Protein AF-A0A9Q1F4P2-F1 (afdb_monomer_lite)

Sequence (224 aa):
MPARLHHKEEHVKAQIFPPGTLLNEAKPVLAPLRDGEKQTEGTDASRKRDSRSSAGHRKNDEASDSREEEPAEDESNTLEEEGRDLADIKKFLVQKLNKLPWKPEYKGQANLHVFEDWCGSSVNQLRKNLHFPLYPHTRTTVKKLAVAPKWKNYGLRIFGFIHPYRDGDFQFAVASDDNSEFWLSPDENPLNARLLVYVGRLGSEWTAPGEFTKFRSQSSKSVQ

InterPro domains:
  IPR051227 Chondroitin sulfate glycosyltransferase [PTHR12369] (34-223)

Secondary structure (DSSP, 8-state):
----------EEEEEEEPTT--GGG------PPPP----------------------------------------SSHHHHHHHHHHHHHHHHHHHHTTS---GGGTT-EEEEEE-S---SSHHHHHTSTTTTT--SEEEEESSSEE--SSSS-EEEEE-----SSSS-BEEEEEEES-EEEEE-SSS-GGG-EEEEEE-TTS-----TT--SSSGGGBPPPB-

pLDDT: mean 70.43, std 24.01, range [20.52, 94.94]

Foldseek 3Di:
DDDDDDDDFFKKAKDKADPPDDLVPQDQPPDDDDDDDDDDDDDDDDDDDDDDDDDDDDDDDDDDDDDDDDDDDDPDPPVVVVVVVVVVVLVVLQVVLVPPDDDPVCPLKWKKFKAPPAPDLDPVVVCVDPCPPPNGPDIDMDNHRIDGDPDPHMDMDIGDDDDDPDDDWMKMFMFGVPKDWDWDAPDSRCVNTDTFAMFCRPRPGHGDRSRGPPDPRGMGDTDD

Organism: Synaphobranchus kaupii (NCBI:txid118154)

Radius of gyration: 24.65 Å; chains: 1; bounding box: 65×42×67 Å

Structure (mmCIF, N/CA/C/O backbone):
data_AF-A0A9Q1F4P2-F1
#
_entry.id   AF-A0A9Q1F4P2-F1
#
loop_
_atom_site.group_PDB
_atom_site.id
_atom_site.type_symbol
_atom_site.label_atom_id
_atom_site.label_alt_id
_atom_site.label_comp_id
_atom_site.label_asym_id
_atom_site.label_entity_id
_atom_site.label_seq_id
_atom_site.pdbx_PDB_ins_code
_atom_site.Cartn_x
_atom_site.Cartn_y
_atom_site.Cartn_z
_atom_site.occupancy
_atom_site.B_iso_or_equiv
_atom_site.auth_seq_id
_atom_site.auth_comp_id
_atom_site.auth_asym_id
_atom_site.auth_atom_id
_atom_site.pdbx_PDB_model_num
ATOM 1 N N . MET A 1 1 ? 40.977 7.813 5.145 1.00 23.61 1 MET A N 1
ATOM 2 C CA . MET A 1 1 ? 40.061 7.683 3.990 1.00 23.61 1 MET A CA 1
ATOM 3 C C . MET A 1 1 ? 38.820 6.931 4.464 1.00 23.61 1 MET A C 1
ATOM 5 O O . MET A 1 1 ? 38.963 5.743 4.725 1.00 23.61 1 MET A O 1
ATOM 9 N N . PRO A 1 2 ? 37.646 7.550 4.679 1.00 23.44 2 PRO A N 1
ATOM 10 C CA . PRO A 1 2 ? 36.453 6.768 4.978 1.00 23.44 2 PRO A CA 1
ATOM 11 C C . PRO A 1 2 ? 35.818 6.275 3.671 1.00 23.44 2 PRO A C 1
ATOM 13 O O . PRO A 1 2 ? 35.392 7.068 2.835 1.00 23.44 2 PRO A O 1
ATOM 16 N N . ALA A 1 3 ? 35.777 4.955 3.495 1.00 22.39 3 ALA A N 1
ATOM 17 C CA . ALA A 1 3 ? 34.963 4.309 2.474 1.00 22.39 3 ALA A CA 1
ATOM 18 C C . ALA A 1 3 ? 33.489 4.383 2.900 1.00 22.39 3 ALA A C 1
ATOM 20 O O . ALA A 1 3 ? 33.132 3.966 4.002 1.00 22.39 3 ALA A O 1
ATOM 21 N N . ARG A 1 4 ? 32.634 4.933 2.034 1.00 22.16 4 ARG A N 1
ATOM 22 C CA . ARG A 1 4 ? 31.183 4.986 2.237 1.00 22.16 4 ARG A CA 1
ATOM 23 C C . ARG A 1 4 ? 30.571 3.763 1.562 1.00 22.16 4 ARG A C 1
ATOM 25 O O . ARG A 1 4 ? 30.423 3.735 0.345 1.00 22.16 4 ARG A O 1
ATOM 32 N N . LEU A 1 5 ? 30.274 2.729 2.345 1.00 20.52 5 LEU A N 1
ATOM 33 C CA . LEU A 1 5 ? 29.543 1.565 1.853 1.00 20.52 5 LEU A CA 1
ATOM 34 C C . LEU A 1 5 ? 28.059 1.942 1.753 1.00 20.52 5 LEU A C 1
ATOM 36 O O . LEU A 1 5 ? 27.384 2.092 2.767 1.00 20.52 5 LEU A O 1
ATOM 40 N N . HIS A 1 6 ? 27.561 2.131 0.532 1.00 27.22 6 HIS A N 1
ATOM 41 C CA . HIS A 1 6 ? 26.129 2.241 0.270 1.00 27.22 6 HIS A CA 1
ATOM 42 C C . HIS A 1 6 ? 25.585 0.832 0.009 1.00 27.22 6 HIS A C 1
ATOM 44 O O . HIS A 1 6 ? 25.770 0.281 -1.073 1.00 27.22 6 HIS A O 1
ATOM 50 N N . HIS A 1 7 ? 24.958 0.227 1.016 1.00 29.95 7 HIS A N 1
ATOM 51 C CA . HIS A 1 7 ? 24.152 -0.979 0.837 1.00 29.95 7 HIS A CA 1
ATOM 52 C C . HIS A 1 7 ? 22.718 -0.541 0.496 1.00 29.95 7 HIS A C 1
ATOM 54 O O . HIS A 1 7 ? 22.115 0.187 1.282 1.00 29.95 7 HIS A O 1
ATOM 60 N N . LYS A 1 8 ? 22.207 -0.915 -0.688 1.00 41.16 8 LYS A N 1
ATOM 61 C CA . LYS A 1 8 ? 20.804 -0.698 -1.087 1.00 41.16 8 LYS A CA 1
ATOM 62 C C . LYS A 1 8 ? 20.014 -1.951 -0.705 1.00 41.16 8 LYS A C 1
ATOM 64 O O . LYS A 1 8 ? 20.181 -2.987 -1.347 1.00 41.16 8 LYS A O 1
ATOM 69 N N . GLU A 1 9 ? 19.222 -1.858 0.358 1.00 54.31 9 GLU A N 1
ATOM 70 C CA . GLU A 1 9 ? 18.237 -2.871 0.746 1.00 54.31 9 GLU A CA 1
ATOM 71 C C . GLU A 1 9 ? 16.860 -2.375 0.281 1.00 54.31 9 GLU A C 1
ATOM 73 O O . GLU A 1 9 ? 16.312 -1.419 0.841 1.00 54.31 9 GLU A O 1
ATOM 78 N N . GLU A 1 10 ? 16.330 -2.983 -0.783 1.00 72.81 10 GLU A N 1
ATOM 79 C CA . GLU A 1 10 ? 14.984 -2.678 -1.279 1.00 72.81 10 GLU A CA 1
ATOM 80 C C . GLU A 1 10 ? 13.960 -3.164 -0.240 1.00 72.81 10 GLU A C 1
ATOM 82 O O . GLU A 1 10 ? 14.017 -4.296 0.249 1.00 72.81 10 GLU A O 1
ATOM 87 N N . HIS A 1 11 ? 13.051 -2.280 0.171 1.00 80.06 11 HIS A N 1
ATOM 88 C CA . HIS A 1 11 ? 12.123 -2.558 1.268 1.00 80.06 11 HIS A CA 1
ATOM 89 C C . HIS A 1 11 ? 10.826 -1.765 1.130 1.00 80.06 11 HIS A C 1
ATOM 91 O O . HIS A 1 11 ? 10.772 -0.712 0.496 1.00 80.06 11 HIS A O 1
ATOM 97 N N . VAL A 1 12 ? 9.777 -2.246 1.798 1.00 81.00 12 VAL A N 1
ATOM 98 C CA . VAL A 1 12 ? 8.537 -1.496 2.019 1.00 81.00 12 VAL A CA 1
ATOM 99 C C . VAL A 1 12 ? 8.094 -1.695 3.462 1.00 81.00 12 VAL A C 1
ATOM 101 O O . VAL A 1 12 ? 7.972 -2.824 3.944 1.00 81.00 12 VAL A O 1
ATOM 104 N N . LYS A 1 13 ? 7.834 -0.593 4.163 1.00 85.50 13 LYS A N 1
ATOM 105 C CA . LYS A 1 13 ? 7.365 -0.582 5.545 1.00 85.50 13 LYS A CA 1
ATOM 106 C C . LYS A 1 13 ? 6.214 0.397 5.702 1.00 85.50 13 LYS A C 1
ATOM 108 O O . LYS A 1 13 ? 6.390 1.592 5.501 1.00 85.50 13 LYS A O 1
ATOM 113 N N . ALA A 1 14 ? 5.067 -0.106 6.134 1.00 81.25 14 ALA A N 1
ATOM 114 C CA . ALA A 1 14 ? 3.971 0.694 6.648 1.00 81.25 14 ALA A CA 1
ATOM 115 C C . ALA A 1 14 ? 3.928 0.588 8.178 1.00 81.25 14 ALA A C 1
ATOM 117 O O . ALA A 1 14 ? 4.098 -0.491 8.752 1.00 81.25 14 ALA A O 1
ATOM 118 N N . GLN A 1 15 ? 3.693 1.714 8.840 1.00 84.62 15 GLN A N 1
ATOM 119 C CA . GLN A 1 15 ? 3.544 1.807 10.283 1.00 84.62 15 GLN A CA 1
ATOM 120 C C . GLN A 1 15 ? 2.198 2.442 10.617 1.00 84.62 15 GLN A C 1
ATOM 122 O O . GLN A 1 15 ? 1.814 3.456 10.037 1.00 84.62 15 GLN A O 1
ATOM 127 N N . ILE A 1 16 ? 1.502 1.833 11.574 1.00 84.19 16 ILE A N 1
ATOM 128 C CA . ILE A 1 16 ? 0.275 2.369 12.158 1.00 84.19 16 ILE A CA 1
ATOM 129 C C . ILE A 1 16 ? 0.655 2.951 13.518 1.00 84.19 16 ILE A C 1
ATOM 131 O O . ILE A 1 16 ? 1.246 2.254 14.350 1.00 84.19 16 ILE A O 1
ATOM 135 N N . PHE A 1 17 ? 0.358 4.227 13.717 1.00 83.75 17 PHE A N 1
ATOM 136 C CA . PHE A 1 17 ? 0.589 4.957 14.953 1.00 83.75 17 PHE A CA 1
ATOM 137 C C . PHE A 1 17 ? -0.720 5.072 15.721 1.00 83.75 17 PHE A C 1
ATOM 139 O O . PHE A 1 17 ? -1.727 5.494 15.145 1.00 83.75 17 PHE A O 1
ATOM 146 N N . PRO A 1 18 ? -0.730 4.686 17.002 1.00 81.31 18 PRO A N 1
ATOM 147 C CA . PRO A 1 18 ? -1.935 4.747 17.797 1.00 81.31 18 PRO A CA 1
ATOM 148 C C . PRO A 1 18 ? -2.267 6.197 18.197 1.00 81.31 18 PRO A C 1
ATOM 150 O O . PRO A 1 18 ? -1.402 7.076 18.130 1.00 81.31 18 PRO A O 1
ATOM 153 N N . PRO A 1 19 ? -3.505 6.446 18.662 1.00 81.00 19 PRO A N 1
ATOM 154 C CA . PRO A 1 19 ? -3.933 7.773 19.093 1.00 81.00 19 PRO A CA 1
ATOM 155 C C . PRO A 1 19 ? -2.953 8.441 20.070 1.00 81.00 19 PRO A C 1
ATOM 157 O O . PRO A 1 19 ? -2.562 7.837 21.074 1.00 81.00 19 PRO A O 1
ATOM 160 N N . GLY A 1 20 ? -2.568 9.685 19.779 1.00 73.06 20 GLY A N 1
ATOM 161 C CA . GLY A 1 20 ? -1.679 10.493 20.622 1.00 73.06 20 GLY A CA 1
ATOM 162 C C . GLY A 1 20 ? -0.174 10.241 20.455 1.00 73.06 20 GLY A C 1
ATOM 163 O O . GLY A 1 20 ? 0.605 10.869 21.163 1.00 73.06 20 GLY A O 1
ATOM 164 N N . THR A 1 21 ? 0.263 9.362 19.545 1.00 75.75 21 THR A N 1
ATOM 165 C CA . THR A 1 21 ? 1.696 9.170 19.251 1.00 75.75 21 THR A CA 1
ATOM 166 C C . THR A 1 21 ? 2.206 10.199 18.244 1.00 75.75 21 THR A C 1
ATOM 168 O O . THR A 1 21 ? 1.618 10.374 17.178 1.00 75.75 21 THR A O 1
ATOM 171 N N . LEU A 1 22 ? 3.333 10.848 18.551 1.00 67.31 22 LEU A N 1
ATOM 172 C CA . LEU A 1 22 ? 4.019 11.724 17.603 1.00 67.31 22 LEU A CA 1
ATOM 173 C C . LEU A 1 22 ? 4.888 10.892 16.648 1.00 67.31 22 LEU A C 1
ATOM 175 O O . LEU A 1 22 ? 5.685 10.064 17.085 1.00 67.31 22 LEU A O 1
ATOM 179 N N . LEU A 1 23 ? 4.797 11.159 15.341 1.00 64.50 23 LEU A N 1
ATOM 180 C CA . LEU A 1 23 ? 5.608 10.502 14.297 1.00 64.50 23 LEU A CA 1
ATOM 181 C C . LEU A 1 23 ? 7.123 10.540 14.584 1.00 64.50 23 LEU A C 1
ATOM 183 O O . LEU A 1 23 ? 7.844 9.611 14.228 1.00 64.50 23 LEU A O 1
ATOM 187 N N . ASN A 1 24 ? 7.595 11.581 15.276 1.00 57.81 24 ASN A N 1
ATOM 188 C CA . ASN A 1 24 ? 9.007 11.780 15.618 1.00 57.81 24 ASN A CA 1
ATOM 189 C C . ASN A 1 24 ? 9.506 10.852 16.746 1.00 57.81 24 ASN A C 1
ATOM 191 O O . ASN A 1 24 ? 10.709 10.767 16.977 1.00 57.81 24 ASN A O 1
ATOM 195 N N . GLU A 1 25 ? 8.609 10.148 17.443 1.00 51.59 25 GLU A N 1
ATOM 196 C CA . GLU A 1 25 ? 8.945 9.209 18.525 1.00 51.59 25 GLU A CA 1
ATOM 197 C C . GLU A 1 25 ? 9.097 7.759 18.032 1.00 51.59 25 GLU A C 1
ATOM 199 O O . GLU A 1 25 ? 9.424 6.854 18.806 1.00 51.59 25 GLU A O 1
ATOM 204 N N . ALA A 1 26 ? 8.894 7.525 16.732 1.00 49.31 26 ALA A N 1
ATOM 205 C CA . ALA A 1 26 ? 9.018 6.222 16.095 1.00 49.31 26 ALA A CA 1
ATOM 206 C C . ALA A 1 26 ? 10.483 5.748 16.080 1.00 49.31 26 ALA A C 1
ATOM 208 O O . ALA A 1 26 ? 11.205 5.925 15.100 1.00 49.31 26 ALA A O 1
ATOM 209 N N . LYS A 1 27 ? 10.953 5.117 17.164 1.00 38.12 27 LYS A N 1
ATOM 210 C CA . LYS A 1 27 ? 12.257 4.442 17.148 1.00 38.12 27 LYS A CA 1
ATOM 211 C C . LYS A 1 27 ? 12.246 3.348 16.068 1.00 38.12 27 LYS A C 1
ATOM 213 O O . LYS A 1 27 ? 11.319 2.530 16.048 1.00 38.12 27 LYS A O 1
ATOM 218 N N . PRO A 1 28 ? 13.263 3.277 15.191 1.00 38.56 28 PRO A N 1
ATOM 219 C CA . PRO A 1 28 ? 13.366 2.205 14.216 1.00 38.56 28 PRO A CA 1
ATOM 220 C C . PRO A 1 28 ? 13.573 0.887 14.963 1.00 38.56 28 PRO A C 1
ATOM 222 O O . PRO A 1 28 ? 14.656 0.592 15.458 1.00 38.56 28 PRO A O 1
ATOM 225 N N . VAL A 1 29 ? 12.524 0.070 15.060 1.00 35.72 29 VAL A N 1
ATOM 226 C CA . VAL A 1 29 ? 12.674 -1.329 15.471 1.00 35.72 29 VAL A CA 1
ATOM 227 C C . VAL A 1 29 ? 13.258 -2.083 14.275 1.00 35.72 29 VAL A C 1
ATOM 229 O O . VAL A 1 29 ? 12.521 -2.676 13.485 1.00 35.72 29 VAL A O 1
ATOM 232 N N . LEU A 1 30 ? 14.580 -2.005 14.100 1.00 35.25 30 LEU A N 1
ATOM 233 C CA . LEU A 1 30 ? 15.330 -3.040 13.393 1.00 35.25 30 LEU A CA 1
ATOM 234 C C . LEU A 1 30 ? 15.419 -4.232 14.349 1.00 35.25 30 LEU A C 1
ATOM 236 O O . LEU A 1 30 ? 16.170 -4.208 15.319 1.00 35.25 30 LEU A O 1
ATOM 240 N N . ALA A 1 31 ? 14.628 -5.270 14.098 1.00 28.27 31 ALA A N 1
ATOM 241 C CA . ALA A 1 31 ? 14.977 -6.591 14.592 1.00 28.27 31 ALA A CA 1
ATOM 242 C C . ALA A 1 31 ? 15.830 -7.245 13.495 1.00 28.27 31 ALA A C 1
ATOM 244 O O . ALA A 1 31 ? 15.291 -7.475 12.411 1.00 28.27 31 ALA A O 1
ATOM 245 N N . PRO A 1 32 ? 17.127 -7.520 13.718 1.00 29.84 32 PRO A N 1
ATOM 246 C CA . PRO A 1 32 ? 17.893 -8.328 12.780 1.00 29.84 32 PRO A CA 1
ATOM 247 C C . PRO A 1 32 ? 17.270 -9.730 12.732 1.00 29.84 32 PRO A C 1
ATOM 249 O O . PRO A 1 32 ? 17.084 -10.368 13.774 1.00 29.84 32 PRO A O 1
ATOM 252 N N . LEU A 1 33 ? 16.907 -10.204 11.536 1.00 31.64 33 LEU A N 1
ATOM 253 C CA . LEU A 1 33 ? 16.651 -11.629 11.342 1.00 31.64 33 LEU A CA 1
ATOM 254 C C . LEU A 1 33 ? 17.971 -12.367 11.598 1.00 31.64 33 LEU A C 1
ATOM 256 O O . LEU A 1 33 ? 18.997 -12.02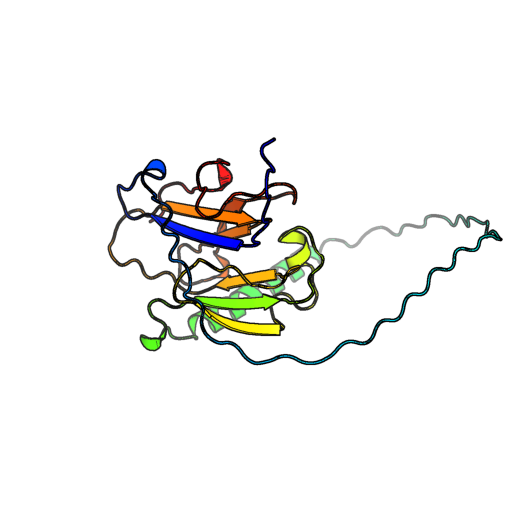3 11.022 1.00 31.64 33 LEU A O 1
ATOM 260 N N . ARG A 1 34 ? 17.941 -13.337 12.515 1.00 33.34 34 ARG A N 1
ATOM 261 C CA . ARG A 1 34 ? 19.101 -14.156 12.882 1.00 33.34 34 ARG A CA 1
ATOM 262 C C . ARG A 1 34 ? 19.507 -15.062 11.719 1.00 33.34 34 ARG A C 1
ATOM 264 O O . ARG A 1 34 ? 18.653 -15.729 11.139 1.00 33.34 34 ARG A O 1
ATOM 271 N N . ASP A 1 35 ? 20.809 -15.088 11.457 1.00 32.97 35 ASP A N 1
ATOM 272 C CA . ASP A 1 35 ? 21.496 -16.015 10.560 1.00 32.97 35 ASP A CA 1
ATOM 273 C C . ASP A 1 35 ? 21.559 -17.445 11.127 1.00 32.97 35 ASP A C 1
ATOM 275 O O . ASP A 1 35 ? 21.739 -17.653 12.328 1.00 32.97 35 ASP A O 1
ATOM 279 N N . GLY A 1 36 ? 21.467 -18.416 10.218 1.00 30.67 36 GLY A N 1
ATOM 280 C CA . GLY A 1 36 ? 21.638 -19.863 10.403 1.00 30.67 36 GLY A CA 1
ATOM 281 C C . GLY A 1 36 ? 20.837 -20.572 9.301 1.00 30.67 36 GLY A C 1
ATOM 282 O O . GLY A 1 36 ? 19.650 -20.311 9.178 1.00 30.67 36 GLY A O 1
ATOM 283 N N . GLU A 1 37 ? 21.376 -21.393 8.398 1.00 29.59 37 GLU A N 1
ATOM 284 C CA . GLU A 1 37 ? 22.548 -22.267 8.462 1.00 29.59 37 GLU A CA 1
ATOM 285 C C . GLU A 1 37 ? 23.229 -22.432 7.082 1.00 29.59 37 GLU A C 1
ATOM 287 O O . GLU A 1 37 ? 22.622 -22.260 6.026 1.00 29.59 37 GLU A O 1
ATOM 292 N N . LYS A 1 38 ? 24.523 -22.779 7.136 1.00 30.58 38 LYS A N 1
ATOM 293 C CA . LYS A 1 38 ? 25.426 -23.171 6.039 1.00 30.58 38 LYS A CA 1
ATOM 294 C C . LYS A 1 38 ? 25.003 -24.483 5.364 1.00 30.58 38 LYS A C 1
ATOM 296 O O . LYS A 1 38 ? 24.758 -25.438 6.088 1.00 30.58 38 LYS A O 1
ATOM 301 N N . GLN A 1 39 ? 25.194 -24.584 4.042 1.00 27.97 39 GLN A N 1
ATOM 302 C CA . GLN A 1 39 ? 25.724 -25.780 3.348 1.00 27.97 39 GLN A CA 1
ATOM 303 C C . GLN A 1 39 ? 26.557 -25.324 2.123 1.00 27.97 39 GLN A C 1
ATOM 305 O O . GLN A 1 39 ? 26.069 -24.553 1.306 1.00 27.97 39 GLN A O 1
ATOM 310 N N . THR A 1 40 ? 27.893 -25.406 2.210 1.00 28.81 40 THR A N 1
ATOM 311 C CA . THR A 1 40 ? 28.817 -26.361 1.533 1.00 28.81 40 THR A CA 1
ATOM 312 C C . THR A 1 40 ? 29.084 -26.098 0.043 1.00 28.81 40 THR A C 1
ATOM 314 O O . THR A 1 40 ? 28.331 -26.514 -0.825 1.00 28.81 40 THR A O 1
ATOM 317 N N . GLU A 1 41 ? 30.182 -25.373 -0.190 1.00 26.69 41 GLU A N 1
ATOM 318 C CA . GLU A 1 41 ? 31.356 -25.706 -1.024 1.00 26.69 41 GLU A CA 1
ATOM 319 C C . GLU A 1 41 ? 31.227 -26.608 -2.276 1.00 26.69 41 GLU A C 1
ATOM 321 O O . GLU A 1 41 ? 30.790 -27.754 -2.204 1.00 26.69 41 GLU A O 1
ATOM 326 N N . GLY A 1 42 ? 31.786 -26.095 -3.385 1.00 27.59 42 GLY A N 1
ATOM 327 C CA . GLY A 1 42 ? 32.223 -26.820 -4.590 1.00 27.59 42 GLY A CA 1
ATOM 328 C C . GLY A 1 42 ? 31.563 -26.293 -5.877 1.00 27.59 42 GLY A C 1
ATOM 329 O O . GLY A 1 42 ? 30.350 -26.167 -5.929 1.00 27.59 42 GLY A O 1
ATOM 330 N N . THR A 1 43 ? 32.228 -25.937 -6.977 1.00 30.92 43 THR A N 1
ATOM 331 C CA . THR A 1 43 ? 33.640 -25.962 -7.369 1.00 30.92 43 THR A CA 1
ATOM 332 C C . THR A 1 43 ? 33.799 -25.013 -8.570 1.00 30.92 43 THR A C 1
ATOM 334 O O . THR A 1 43 ? 32.869 -24.805 -9.347 1.00 30.92 43 THR A O 1
ATOM 337 N N . ASP A 1 44 ? 34.994 -24.448 -8.683 1.00 29.08 44 ASP A N 1
ATOM 338 C CA . ASP A 1 44 ? 35.584 -23.662 -9.768 1.00 29.08 44 ASP A CA 1
ATOM 339 C C . ASP A 1 44 ? 35.323 -24.188 -11.200 1.00 29.08 44 ASP A C 1
ATOM 341 O O . ASP A 1 44 ? 35.476 -25.379 -11.469 1.00 29.08 44 ASP A O 1
ATOM 345 N N . ALA A 1 45 ? 35.014 -23.273 -12.129 1.00 30.97 45 ALA A N 1
ATOM 346 C CA . ALA A 1 45 ? 35.456 -23.360 -13.523 1.00 30.97 45 ALA A CA 1
ATOM 347 C C . ALA A 1 45 ? 35.364 -21.991 -14.225 1.00 30.97 45 ALA A C 1
ATOM 349 O O . ALA A 1 45 ? 34.380 -21.633 -14.872 1.00 30.97 45 ALA A O 1
ATOM 350 N N . SER A 1 46 ? 36.459 -21.244 -14.115 1.00 32.44 46 SER A N 1
ATOM 351 C CA . SER A 1 46 ? 36.975 -20.282 -15.096 1.00 32.44 46 SER A CA 1
ATOM 352 C C . SER A 1 46 ? 36.507 -20.496 -16.551 1.00 32.44 46 SER A C 1
ATOM 354 O O . SER A 1 46 ? 36.692 -21.578 -17.108 1.00 32.44 46 SER A O 1
ATOM 356 N N . ARG A 1 47 ? 36.013 -19.433 -17.214 1.00 37.09 47 ARG A N 1
ATOM 357 C CA . ARG A 1 47 ? 36.192 -19.202 -18.666 1.00 37.09 47 ARG A CA 1
ATOM 358 C C . ARG A 1 47 ? 35.970 -17.735 -19.054 1.00 37.09 47 ARG A C 1
ATOM 360 O O . ARG A 1 47 ? 34.873 -17.266 -19.327 1.00 37.09 47 ARG A O 1
ATOM 367 N N . LYS A 1 48 ? 37.105 -17.047 -19.113 1.00 35.00 48 LYS A N 1
ATOM 368 C CA . LYS A 1 48 ? 37.393 -15.789 -19.809 1.00 35.00 48 LYS A CA 1
ATOM 369 C C . LYS A 1 48 ? 37.009 -15.893 -21.296 1.00 35.00 48 LYS A C 1
ATOM 371 O O . LYS A 1 48 ? 37.422 -16.854 -21.950 1.00 35.00 48 LYS A O 1
ATOM 376 N N . ARG A 1 49 ? 36.326 -14.891 -21.862 1.00 34.22 49 ARG A N 1
ATOM 377 C CA . ARG A 1 49 ? 36.484 -14.554 -23.288 1.00 34.22 49 ARG A CA 1
ATOM 378 C C . ARG A 1 49 ? 36.091 -13.101 -23.576 1.00 34.22 49 ARG A C 1
ATOM 380 O O . ARG A 1 49 ? 34.918 -12.768 -23.675 1.00 34.22 49 ARG A O 1
ATOM 387 N N . ASP A 1 50 ? 37.113 -12.267 -23.727 1.00 31.33 50 ASP A N 1
ATOM 388 C CA . ASP A 1 50 ? 37.056 -10.992 -24.436 1.00 31.33 50 ASP A CA 1
ATOM 389 C C . ASP A 1 50 ? 36.986 -11.254 -25.947 1.00 31.33 50 ASP A C 1
ATOM 391 O O . ASP A 1 50 ? 37.751 -12.079 -26.451 1.00 31.33 50 ASP A O 1
ATOM 395 N N . SER A 1 51 ? 36.157 -10.523 -26.697 1.00 35.59 51 SER A N 1
ATOM 396 C CA . SER A 1 51 ? 36.475 -10.133 -28.085 1.00 35.59 51 SER A CA 1
ATOM 397 C C . SER A 1 51 ? 35.633 -8.932 -28.521 1.00 35.59 51 SER A C 1
ATOM 399 O O . SER A 1 51 ? 34.411 -9.002 -28.604 1.00 35.59 51 SER A O 1
ATOM 401 N N . ARG A 1 52 ? 36.315 -7.828 -28.829 1.00 34.88 52 ARG A N 1
ATOM 402 C CA . ARG A 1 52 ? 35.808 -6.687 -29.601 1.00 34.88 52 ARG A CA 1
ATOM 403 C C . ARG A 1 52 ? 35.915 -6.990 -31.099 1.00 34.88 52 ARG A C 1
ATOM 405 O O . ARG A 1 52 ? 36.941 -7.519 -31.519 1.00 34.88 52 ARG A O 1
ATOM 412 N N . SER A 1 53 ? 34.929 -6.571 -31.891 1.00 33.22 53 SER A N 1
ATOM 413 C CA . SER A 1 53 ? 35.021 -6.118 -33.305 1.00 33.22 53 SER A CA 1
ATOM 414 C C . SER A 1 53 ? 33.593 -5.745 -33.747 1.00 33.22 53 SER A C 1
ATOM 416 O O . SER A 1 53 ? 32.678 -6.533 -33.561 1.00 33.22 53 SER A O 1
ATOM 418 N N . SER A 1 54 ? 33.245 -4.480 -33.997 1.00 35.81 54 SER A N 1
ATOM 419 C CA . SER A 1 54 ? 33.538 -3.595 -35.141 1.00 35.81 54 SER A CA 1
ATOM 420 C C . SER A 1 54 ? 32.689 -3.847 -36.398 1.00 35.81 54 SER A C 1
ATOM 422 O O . SER A 1 54 ? 32.847 -4.865 -37.059 1.00 35.81 54 SER A O 1
ATOM 424 N N . ALA A 1 55 ? 31.949 -2.787 -36.750 1.00 31.25 55 ALA A N 1
ATOM 425 C CA . ALA A 1 55 ? 31.527 -2.333 -38.078 1.00 31.25 55 ALA A CA 1
ATOM 426 C C . ALA A 1 55 ? 30.359 -3.031 -38.807 1.00 31.25 55 ALA A C 1
ATOM 428 O O . ALA A 1 55 ? 30.483 -4.133 -39.320 1.00 31.25 55 ALA A O 1
ATOM 429 N N . GLY A 1 56 ? 29.313 -2.232 -39.056 1.00 29.61 56 GLY A N 1
ATOM 430 C CA . GLY A 1 56 ? 28.925 -1.939 -40.437 1.00 29.61 56 GLY A CA 1
ATOM 431 C C . GLY A 1 56 ? 27.523 -2.357 -40.886 1.00 29.61 56 GLY A C 1
ATOM 432 O O . GLY A 1 56 ? 27.273 -3.522 -41.149 1.00 29.61 56 GLY A O 1
ATOM 433 N N . HIS A 1 57 ? 26.739 -1.326 -41.227 1.00 32.69 57 HIS A N 1
ATOM 434 C CA . HIS A 1 57 ? 26.112 -1.130 -42.546 1.00 32.69 57 HIS A CA 1
ATOM 435 C C . HIS A 1 57 ? 24.569 -1.244 -42.679 1.00 32.69 57 HIS A C 1
ATOM 437 O O . HIS A 1 57 ? 23.982 -2.292 -42.448 1.00 32.69 57 HIS A O 1
ATOM 443 N N . ARG A 1 58 ? 24.017 -0.146 -43.243 1.00 37.66 58 ARG A N 1
ATOM 444 C CA . ARG A 1 58 ? 22.771 0.059 -44.033 1.00 37.66 58 ARG A CA 1
ATOM 445 C C . ARG A 1 58 ? 21.459 0.201 -43.248 1.00 37.66 58 ARG A C 1
ATOM 447 O O . ARG A 1 58 ? 21.053 -0.699 -42.534 1.00 37.66 58 ARG A O 1
ATOM 454 N N . LYS A 1 59 ? 20.906 1.423 -43.188 1.00 33.38 59 LYS A N 1
ATOM 455 C CA . LYS A 1 59 ? 20.056 2.123 -44.191 1.00 33.38 59 LYS A CA 1
ATOM 456 C C . LYS A 1 59 ? 18.717 1.417 -44.388 1.00 33.38 59 LYS A C 1
ATOM 458 O O . LYS A 1 59 ? 18.717 0.340 -44.960 1.00 33.38 59 LYS A O 1
ATOM 463 N N . ASN A 1 60 ? 17.639 2.097 -43.999 1.00 36.34 60 ASN A N 1
ATOM 464 C CA . ASN A 1 60 ? 16.353 2.101 -44.691 1.00 36.34 60 ASN A CA 1
ATOM 465 C C . ASN A 1 60 ? 15.749 3.502 -44.520 1.00 36.34 60 ASN A C 1
ATOM 467 O O . ASN A 1 60 ? 15.432 3.914 -43.405 1.00 36.34 60 ASN A O 1
ATOM 471 N N . ASP A 1 61 ? 15.683 4.224 -45.635 1.00 37.00 61 ASP A N 1
ATOM 472 C CA . ASP A 1 61 ? 14.823 5.380 -45.853 1.00 37.00 61 ASP A CA 1
ATOM 473 C C . ASP A 1 61 ? 13.443 4.842 -46.273 1.00 37.00 61 ASP A C 1
ATOM 475 O O . ASP A 1 61 ? 13.382 3.885 -47.039 1.00 37.00 61 ASP A O 1
ATOM 479 N N . GLU A 1 62 ? 12.353 5.398 -45.750 1.00 35.41 62 GLU A N 1
ATOM 480 C CA . GLU A 1 62 ? 11.365 6.166 -46.527 1.00 35.41 62 GLU A CA 1
ATOM 481 C C . GLU A 1 62 ? 10.056 6.327 -45.751 1.00 35.41 62 GLU A C 1
ATOM 483 O O . GLU A 1 62 ? 9.457 5.387 -45.227 1.00 35.41 62 GLU A O 1
ATOM 488 N N . ALA A 1 63 ? 9.647 7.589 -45.688 1.00 40.06 63 ALA A N 1
ATOM 489 C CA . ALA A 1 63 ? 8.352 8.038 -45.239 1.00 40.06 63 ALA A CA 1
ATOM 490 C C . ALA A 1 63 ? 7.289 7.674 -46.283 1.00 40.06 63 ALA A C 1
ATOM 492 O O . ALA A 1 63 ? 7.520 7.775 -47.486 1.00 40.06 63 ALA A O 1
ATOM 493 N N . SER A 1 64 ? 6.101 7.307 -45.821 1.00 39.88 64 SER A N 1
ATOM 494 C CA . SER A 1 64 ? 4.896 7.348 -46.643 1.00 39.88 64 SER A CA 1
ATOM 495 C C . SER A 1 64 ? 3.814 8.078 -45.868 1.00 39.88 64 SER A C 1
ATOM 497 O O . SER A 1 64 ? 3.358 7.643 -44.814 1.00 39.88 64 SER A O 1
ATOM 499 N N . ASP A 1 65 ? 3.523 9.251 -46.411 1.00 39.53 65 ASP A N 1
ATOM 500 C CA . ASP A 1 65 ? 2.406 10.137 -46.153 1.00 39.53 65 ASP A CA 1
ATOM 501 C C . ASP A 1 65 ? 1.144 9.536 -46.788 1.00 39.53 65 ASP A C 1
ATOM 503 O O . ASP A 1 65 ? 1.136 9.200 -47.975 1.00 39.53 65 ASP A O 1
ATOM 507 N N . SER A 1 66 ? 0.085 9.386 -45.998 1.00 39.41 66 SER A N 1
ATOM 508 C CA . SER A 1 66 ? -1.258 9.166 -46.524 1.00 39.41 66 SER A CA 1
ATOM 509 C C . SER A 1 66 ? -2.303 9.661 -45.526 1.00 39.41 66 SER A C 1
ATOM 511 O O . SER A 1 66 ? -2.747 8.921 -44.654 1.00 39.41 66 SER A O 1
ATOM 513 N N . ARG A 1 67 ? -2.644 10.942 -45.699 1.00 37.16 67 ARG A N 1
ATOM 514 C CA . ARG A 1 67 ? -3.999 11.454 -45.965 1.00 37.16 67 ARG A CA 1
ATOM 515 C C . ARG A 1 67 ? -5.113 11.086 -44.972 1.00 37.16 67 ARG A C 1
ATOM 517 O O . ARG A 1 67 ? -5.595 9.960 -44.928 1.00 37.16 67 ARG A O 1
ATOM 524 N N . GLU A 1 68 ? -5.566 12.128 -44.282 1.00 40.91 68 GLU A N 1
ATOM 525 C CA . GLU A 1 68 ? -6.781 12.212 -43.471 1.00 40.91 68 GLU A CA 1
ATOM 526 C C . GLU A 1 68 ? -8.049 11.904 -44.286 1.00 40.91 68 GLU A C 1
ATOM 528 O O . GLU A 1 68 ? -8.233 12.461 -45.371 1.00 40.91 68 GLU A O 1
ATOM 533 N N . GLU A 1 69 ? -8.942 11.088 -43.719 1.00 38.81 69 GLU A N 1
ATOM 534 C CA . GLU A 1 69 ? -10.393 11.168 -43.927 1.00 38.81 69 GLU A CA 1
ATOM 535 C C . GLU A 1 69 ? -11.102 10.875 -42.594 1.00 38.81 69 GLU A C 1
ATOM 537 O O . GLU A 1 69 ? -11.066 9.762 -42.072 1.00 38.81 69 GLU A O 1
ATOM 542 N N . GLU A 1 70 ? -11.727 11.914 -42.042 1.00 42.19 70 GLU A N 1
ATOM 543 C CA . GLU A 1 70 ? -12.752 11.840 -41.000 1.00 42.19 70 GLU A CA 1
ATOM 544 C C . GLU A 1 70 ? -14.060 11.298 -41.598 1.00 42.19 70 GLU A C 1
ATOM 546 O O . GLU A 1 70 ? -14.451 11.708 -42.697 1.00 42.19 70 GLU A O 1
ATOM 551 N N . PRO A 1 71 ? -14.827 10.513 -40.831 1.00 36.81 71 PRO A N 1
ATOM 552 C CA . PRO A 1 71 ? -16.266 10.675 -40.836 1.00 36.81 71 PRO A CA 1
ATOM 553 C C . PRO A 1 71 ? -16.760 11.012 -39.434 1.00 36.81 71 PRO A C 1
ATOM 555 O O . PRO A 1 71 ? -16.448 10.360 -38.438 1.00 36.81 71 PRO A O 1
ATOM 558 N N . ALA A 1 72 ? -17.552 12.070 -39.415 1.00 40.59 72 ALA A N 1
ATOM 559 C CA . ALA A 1 72 ? -18.195 12.630 -38.258 1.00 40.59 72 ALA A CA 1
ATOM 560 C C . ALA A 1 72 ? -19.366 11.741 -37.766 1.00 40.59 72 ALA A C 1
ATOM 562 O O . ALA A 1 72 ? -19.963 10.994 -38.540 1.00 40.59 72 ALA A O 1
ATOM 563 N N . GLU A 1 73 ? -19.718 11.947 -36.490 1.00 45.84 73 GLU A N 1
ATOM 564 C CA . GLU A 1 73 ? -21.047 11.776 -35.858 1.00 45.84 73 GLU A CA 1
ATOM 565 C C . GLU A 1 73 ? -21.619 10.348 -35.694 1.00 45.84 73 GLU A C 1
ATOM 567 O O . GLU A 1 73 ? -22.321 9.851 -36.566 1.00 45.84 73 GLU A O 1
ATOM 572 N N . ASP A 1 74 ? -21.414 9.741 -34.511 1.00 37.94 74 ASP A N 1
ATOM 573 C CA . ASP A 1 74 ? -22.511 9.267 -33.629 1.00 37.94 74 ASP A CA 1
ATOM 574 C C . ASP A 1 74 ? -21.967 8.915 -32.220 1.00 37.94 74 ASP A C 1
ATOM 576 O O . ASP A 1 74 ? -21.929 7.764 -31.789 1.00 37.94 74 ASP A O 1
ATOM 580 N N . GLU A 1 75 ? -21.461 9.919 -31.497 1.00 47.69 75 GLU A N 1
ATOM 581 C CA . GLU A 1 75 ? -20.977 9.789 -30.112 1.00 47.69 75 GLU A CA 1
ATOM 582 C C . GLU A 1 75 ? -22.000 10.415 -29.156 1.00 47.69 75 GLU A C 1
ATOM 584 O O . GLU A 1 75 ? -21.819 11.522 -28.647 1.00 47.69 75 GLU A O 1
ATOM 589 N N . SER A 1 76 ? -23.114 9.724 -28.908 1.00 44.56 76 SER A N 1
ATOM 590 C CA . SER A 1 76 ? -23.959 10.072 -27.755 1.00 44.56 76 SER A CA 1
ATOM 591 C C . SER A 1 76 ? -24.563 8.895 -26.990 1.00 44.56 76 SER A C 1
ATOM 593 O O . SER A 1 76 ? -25.320 9.135 -26.058 1.00 44.56 76 SER A O 1
ATOM 595 N N . ASN A 1 77 ? -24.209 7.643 -27.306 1.00 42.72 77 ASN A N 1
ATOM 596 C CA . ASN A 1 77 ? -24.674 6.468 -26.544 1.00 42.72 77 ASN A CA 1
ATOM 597 C C . ASN A 1 77 ? -23.553 5.611 -25.929 1.00 42.72 77 ASN A C 1
ATOM 599 O O . ASN A 1 77 ? -23.823 4.804 -25.043 1.00 42.72 77 ASN A O 1
ATOM 603 N N . THR A 1 78 ? -22.293 5.805 -26.321 1.00 42.59 78 THR A N 1
ATOM 604 C CA . THR A 1 78 ? -21.143 5.004 -25.860 1.00 42.59 78 THR A CA 1
ATOM 605 C C . THR A 1 78 ? -20.733 5.292 -24.410 1.00 42.59 78 THR A C 1
ATOM 607 O O . THR A 1 78 ? -20.308 4.387 -23.697 1.00 42.59 78 THR A O 1
ATOM 610 N N . LEU A 1 79 ? -20.938 6.517 -23.916 1.00 47.50 79 LEU A N 1
ATOM 611 C CA . LEU A 1 79 ? -20.535 6.908 -22.555 1.00 47.50 79 LEU A CA 1
ATOM 612 C C . LEU A 1 79 ? -21.526 6.471 -21.458 1.00 47.50 79 LEU A C 1
ATOM 614 O O . LEU A 1 79 ? -21.138 6.309 -20.298 1.00 47.50 79 LEU A O 1
ATOM 618 N N . GLU A 1 80 ? -22.804 6.269 -21.796 1.00 50.47 80 GLU A N 1
ATOM 619 C CA . GLU A 1 80 ? -23.834 5.876 -20.824 1.00 50.47 80 GLU A CA 1
ATOM 620 C C . GLU A 1 80 ? -23.912 4.359 -20.599 1.00 50.47 80 GLU A C 1
ATOM 622 O O . GLU A 1 80 ? -24.228 3.920 -19.486 1.00 50.47 80 GLU A O 1
ATOM 627 N N . GLU A 1 81 ? -23.620 3.555 -21.626 1.00 51.19 81 GLU A N 1
ATOM 628 C CA . GLU A 1 81 ? -23.580 2.092 -21.517 1.00 51.19 81 GLU A CA 1
ATOM 629 C C . GLU A 1 81 ? -22.331 1.605 -20.771 1.00 51.19 81 GLU A C 1
ATOM 631 O O . GLU A 1 81 ? -22.465 0.781 -19.863 1.00 51.19 81 GLU A O 1
ATOM 636 N N . GLU A 1 82 ? -21.148 2.183 -21.030 1.00 55.41 82 GLU A N 1
ATOM 637 C CA . GLU A 1 82 ? -19.932 1.883 -20.254 1.00 55.41 82 GLU A CA 1
ATOM 638 C C . GLU A 1 82 ? -20.097 2.241 -18.768 1.00 55.41 82 GLU A C 1
ATOM 640 O O . GLU A 1 82 ? -19.646 1.510 -17.884 1.00 55.41 82 GLU A O 1
ATOM 645 N N . GLY A 1 83 ? -20.790 3.345 -18.464 1.00 60.31 83 GLY A N 1
ATOM 646 C CA . GLY A 1 83 ? -21.083 3.755 -17.090 1.00 60.31 83 GLY A CA 1
ATOM 647 C C . GLY A 1 83 ? -22.020 2.7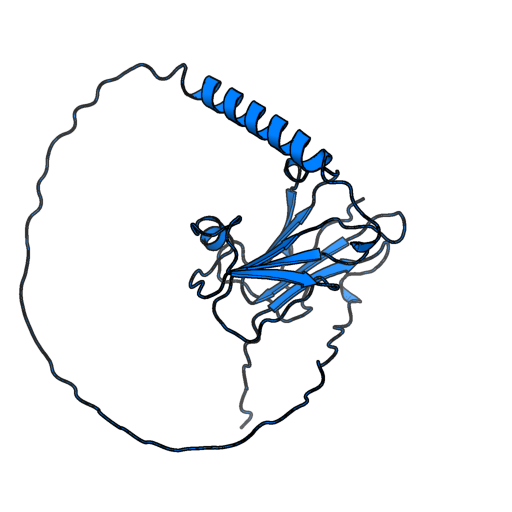91 -16.352 1.00 60.31 83 GLY A C 1
ATOM 648 O O . GLY A 1 83 ? -21.819 2.533 -15.159 1.00 60.31 83 GLY A O 1
ATOM 649 N N . ARG A 1 84 ? -23.021 2.236 -17.053 1.00 61.47 84 ARG A N 1
ATOM 650 C CA . ARG A 1 84 ? -23.951 1.225 -16.522 1.00 61.47 84 ARG A CA 1
ATOM 651 C C . ARG A 1 84 ? -23.260 -0.116 -16.295 1.00 61.47 84 ARG A C 1
ATOM 653 O O . ARG A 1 84 ? -23.360 -0.651 -15.193 1.00 61.47 84 ARG A O 1
ATOM 660 N N . ASP A 1 85 ? -22.488 -0.593 -17.267 1.00 77.94 85 ASP A N 1
ATOM 661 C CA . ASP A 1 85 ? -21.753 -1.856 -17.148 1.00 77.94 85 ASP A CA 1
ATOM 662 C C . ASP A 1 85 ? -20.698 -1.784 -16.032 1.00 77.94 85 ASP A C 1
ATOM 664 O O . ASP A 1 85 ? -20.602 -2.662 -15.173 1.00 77.94 85 ASP A O 1
ATOM 668 N N . LEU A 1 86 ? -19.984 -0.659 -15.915 1.00 78.06 86 LEU A N 1
ATOM 669 C CA . LEU A 1 86 ? -19.041 -0.445 -14.819 1.00 78.06 86 LEU A CA 1
ATOM 670 C C . LEU A 1 86 ? -19.743 -0.371 -13.450 1.00 78.06 86 LEU A C 1
ATOM 672 O O . LEU A 1 86 ? -19.181 -0.820 -12.447 1.00 78.06 86 LEU A O 1
ATOM 676 N N . ALA A 1 87 ? -20.958 0.181 -13.374 1.00 81.19 87 ALA A N 1
ATOM 677 C CA . ALA A 1 87 ? -21.757 0.196 -12.149 1.00 81.19 87 ALA A CA 1
ATOM 678 C C . ALA A 1 87 ? -22.237 -1.211 -11.757 1.00 81.19 87 ALA A C 1
ATOM 680 O O . ALA A 1 87 ? -22.169 -1.572 -10.577 1.00 81.19 87 ALA A O 1
ATOM 681 N N . ASP A 1 88 ? -22.646 -2.024 -12.729 1.00 82.81 88 ASP A N 1
ATOM 682 C CA . ASP A 1 88 ? -23.078 -3.404 -12.514 1.00 82.81 88 ASP A CA 1
ATOM 683 C C . ASP A 1 88 ? -21.907 -4.323 -12.143 1.00 82.81 88 ASP A C 1
ATOM 685 O O . ASP A 1 88 ? -22.005 -5.091 -11.179 1.00 82.81 88 ASP A O 1
ATOM 689 N N . ILE A 1 89 ? -20.750 -4.166 -12.793 1.00 79.56 89 ILE A N 1
ATOM 690 C CA . ILE A 1 89 ? -19.496 -4.833 -12.416 1.00 79.56 89 ILE A CA 1
ATOM 691 C C . ILE A 1 89 ? -19.099 -4.440 -10.992 1.00 79.56 89 ILE A C 1
ATOM 693 O O . ILE A 1 89 ? -18.791 -5.312 -10.173 1.00 79.56 89 ILE A O 1
ATOM 697 N N . LYS A 1 90 ? -19.142 -3.145 -10.648 1.00 77.75 90 LYS A N 1
ATOM 698 C CA . LYS A 1 90 ? -18.877 -2.684 -9.277 1.00 77.75 90 LYS A CA 1
ATOM 699 C C . LYS A 1 90 ? -19.837 -3.344 -8.296 1.00 77.75 90 LYS A C 1
ATOM 701 O O . LYS A 1 90 ? -19.380 -3.929 -7.319 1.00 77.75 90 LYS A O 1
ATOM 706 N N . LYS A 1 91 ? -21.143 -3.317 -8.562 1.00 81.44 91 LYS A N 1
ATOM 707 C CA . LYS A 1 91 ? -22.167 -3.928 -7.704 1.00 81.44 91 LYS A CA 1
ATOM 708 C C . LYS A 1 91 ? -21.927 -5.426 -7.507 1.00 81.44 91 LYS A C 1
ATOM 710 O O . LYS A 1 91 ? -21.975 -5.904 -6.372 1.00 81.44 91 LYS A O 1
ATOM 715 N N . PHE A 1 92 ? -21.608 -6.153 -8.577 1.00 81.25 92 PHE A N 1
ATOM 716 C CA . PHE A 1 92 ? -21.271 -7.574 -8.520 1.00 81.25 92 PHE A CA 1
ATOM 717 C C . PHE A 1 92 ? -20.019 -7.834 -7.672 1.00 81.25 92 PHE A C 1
ATOM 719 O O . PHE A 1 92 ? -20.016 -8.730 -6.824 1.00 81.25 92 PHE A O 1
ATOM 726 N N . LEU A 1 93 ? -18.966 -7.029 -7.847 1.00 73.88 93 LEU A N 1
ATOM 727 C CA . LEU A 1 93 ? -17.734 -7.135 -7.066 1.00 73.88 93 LEU A CA 1
ATOM 728 C C . LEU A 1 93 ? -17.974 -6.847 -5.581 1.00 73.88 93 LEU A C 1
ATOM 730 O O . LEU A 1 93 ? -17.545 -7.652 -4.756 1.00 73.88 93 LEU A O 1
ATOM 734 N N . VAL A 1 94 ? -18.704 -5.779 -5.236 1.00 73.56 94 VAL A N 1
ATOM 735 C CA . VAL A 1 94 ? -19.096 -5.476 -3.844 1.00 73.56 94 VAL A CA 1
ATOM 736 C C . VAL A 1 94 ? -19.834 -6.663 -3.237 1.00 73.56 94 VAL A C 1
ATOM 738 O O . VAL A 1 94 ? -19.485 -7.135 -2.158 1.00 73.56 94 VAL A O 1
ATOM 741 N N . GLN A 1 95 ? -20.816 -7.208 -3.954 1.00 72.44 95 GLN A N 1
ATOM 742 C CA . GLN A 1 95 ? -21.609 -8.326 -3.458 1.00 72.44 95 GLN A CA 1
ATOM 743 C C . GLN A 1 95 ? -20.774 -9.603 -3.272 1.00 72.44 95 GLN A C 1
ATOM 745 O O . GLN A 1 95 ? -21.009 -10.361 -2.331 1.00 72.44 95 GLN A O 1
ATOM 750 N N . LYS A 1 96 ? -19.798 -9.858 -4.150 1.00 72.56 96 LYS A N 1
ATOM 751 C CA . LYS A 1 96 ? -18.899 -11.017 -4.054 1.00 72.56 96 LYS A CA 1
ATOM 752 C C . LYS A 1 96 ? -17.869 -10.858 -2.932 1.00 72.56 96 LYS A C 1
ATOM 754 O O . LYS A 1 96 ? -17.566 -11.839 -2.261 1.00 72.56 96 LYS A O 1
ATOM 759 N N . LEU A 1 97 ? -17.360 -9.647 -2.715 1.00 66.38 97 LEU A N 1
ATOM 760 C CA . LEU A 1 97 ? -16.396 -9.328 -1.659 1.00 66.38 97 LEU A CA 1
ATOM 761 C C . LEU A 1 97 ? -17.039 -9.362 -0.268 1.00 66.38 97 LEU A C 1
ATOM 763 O O . LEU A 1 97 ? -16.486 -10.000 0.622 1.00 66.38 97 LEU A O 1
ATOM 767 N N . ASN A 1 98 ? -18.249 -8.814 -0.112 1.00 62.25 98 ASN A N 1
ATOM 768 C CA . ASN A 1 98 ? -19.020 -8.882 1.140 1.00 62.25 98 ASN A CA 1
ATOM 769 C C . ASN A 1 98 ? -19.377 -10.325 1.547 1.00 62.25 98 ASN A C 1
ATOM 771 O O . ASN A 1 98 ? -19.681 -10.598 2.703 1.00 62.25 98 ASN A O 1
ATOM 775 N N . LYS A 1 99 ? -19.353 -11.268 0.595 1.00 60.41 99 LYS A N 1
ATOM 776 C CA . LYS A 1 99 ? -19.593 -12.697 0.841 1.00 60.41 99 LYS A CA 1
ATOM 777 C C . LYS A 1 99 ? -18.358 -13.466 1.304 1.00 60.41 99 LYS A C 1
ATOM 779 O O . LYS A 1 99 ? -18.492 -14.659 1.555 1.00 60.41 99 LYS A O 1
ATOM 784 N N . LEU A 1 100 ? -17.175 -12.855 1.383 1.00 64.88 100 LEU A N 1
ATOM 785 C CA . LEU A 1 100 ? -15.991 -13.509 1.941 1.00 64.88 100 LEU A CA 1
ATOM 786 C C . LEU A 1 100 ? -15.963 -13.251 3.454 1.00 64.88 100 LEU A C 1
ATOM 788 O O . LEU A 1 100 ? -15.476 -12.201 3.869 1.00 64.88 100 LEU A O 1
ATOM 792 N N . PRO A 1 101 ? -16.494 -14.162 4.296 1.00 64.62 101 PRO A N 1
ATOM 793 C CA . PRO A 1 101 ? -16.560 -13.919 5.726 1.00 64.62 101 PRO A CA 1
ATOM 794 C C . PRO A 1 101 ? -15.146 -13.818 6.293 1.00 64.62 101 PRO A C 1
ATOM 796 O O . PRO A 1 101 ? -14.311 -14.707 6.092 1.00 64.62 101 PRO A O 1
ATOM 799 N N . TRP A 1 102 ? -14.886 -12.743 7.032 1.00 70.88 102 TRP A N 1
ATOM 800 C CA . TRP A 1 102 ? -13.704 -12.673 7.874 1.00 70.88 102 TRP A CA 1
ATOM 801 C C . TRP A 1 102 ? -13.717 -13.838 8.874 1.00 70.88 102 TRP A C 1
ATOM 803 O O . TRP A 1 102 ? -14.753 -14.164 9.458 1.00 70.88 102 TRP A O 1
ATOM 813 N N . LYS A 1 103 ? -12.555 -14.465 9.078 1.00 79.44 103 LYS A N 1
ATOM 814 C CA . LYS A 1 103 ? -12.366 -15.549 10.046 1.00 79.44 103 LYS A CA 1
ATOM 815 C C . LYS A 1 103 ? -11.327 -15.155 11.100 1.00 79.44 103 LYS A C 1
ATOM 817 O O . LYS A 1 103 ? -10.311 -14.553 10.738 1.00 79.44 103 LYS A O 1
ATOM 822 N N . PRO A 1 104 ? -11.496 -15.567 12.373 1.00 82.56 104 PRO A N 1
ATOM 823 C CA . PRO A 1 104 ? -10.537 -15.282 13.445 1.00 82.56 104 PRO A CA 1
ATOM 824 C C . PRO A 1 104 ? -9.104 -15.748 13.159 1.00 82.56 104 PRO A C 1
ATOM 826 O O . PRO A 1 104 ? -8.153 -15.120 13.618 1.00 82.56 104 PRO A O 1
ATOM 829 N N . GLU A 1 105 ? -8.939 -16.811 12.367 1.00 83.88 105 GLU A N 1
ATOM 830 C CA . GLU A 1 105 ? -7.635 -17.344 11.943 1.00 83.88 105 GLU A CA 1
ATOM 831 C C . GLU A 1 105 ? -6.783 -16.335 11.145 1.00 83.88 105 GLU A C 1
ATOM 833 O O . GLU A 1 105 ? -5.555 -16.431 11.145 1.00 83.88 105 GLU A O 1
ATOM 838 N N . TYR A 1 106 ? -7.408 -15.322 10.533 1.00 83.12 106 TYR A N 1
ATOM 839 C CA . TYR A 1 106 ? -6.724 -14.265 9.779 1.00 83.12 106 TYR A CA 1
ATOM 840 C C . TYR A 1 106 ? -6.361 -13.042 10.632 1.00 83.12 106 TYR A C 1
ATOM 842 O O . TYR A 1 106 ? -5.760 -12.090 10.129 1.00 83.12 106 TYR A O 1
ATOM 850 N N . LYS A 1 107 ? -6.702 -13.033 11.928 1.00 85.94 107 LYS A N 1
ATOM 851 C CA . LYS A 1 107 ? -6.397 -11.903 12.813 1.00 85.94 107 LYS A CA 1
ATOM 852 C C . LYS A 1 107 ? -4.885 -11.663 12.882 1.00 85.94 107 LYS A C 1
ATOM 854 O O . LYS A 1 107 ? -4.106 -12.568 13.173 1.00 85.94 107 LYS A O 1
ATOM 859 N N . GLY A 1 108 ? -4.478 -10.415 12.643 1.00 86.88 108 GLY A N 1
ATOM 860 C CA . GLY A 1 108 ? -3.069 -10.009 12.673 1.00 86.88 108 GLY A CA 1
ATOM 861 C C . GLY A 1 108 ? -2.250 -10.478 11.467 1.00 86.88 108 GLY A C 1
ATOM 862 O O . GLY A 1 108 ? -1.023 -10.485 11.545 1.00 86.88 108 GLY A O 1
ATOM 863 N N . GLN A 1 109 ? -2.905 -10.881 10.375 1.00 89.94 109 GLN A N 1
ATOM 864 C CA . GLN A 1 109 ? -2.254 -11.270 9.128 1.00 89.94 109 GLN A CA 1
ATOM 865 C C . GLN A 1 109 ? -2.745 -10.406 7.962 1.00 89.94 109 GLN A C 1
ATOM 867 O O . GLN A 1 109 ? -3.904 -9.999 7.919 1.00 89.94 109 GLN A O 1
ATOM 872 N N . ALA A 1 110 ? -1.862 -10.158 6.999 1.00 91.81 110 ALA A N 1
ATOM 873 C CA . ALA A 1 110 ? -2.190 -9.561 5.709 1.00 91.81 110 ALA A CA 1
ATOM 874 C C . ALA A 1 110 ? -1.673 -10.457 4.581 1.00 91.81 110 ALA A C 1
ATOM 876 O O . ALA A 1 110 ? -0.628 -11.093 4.721 1.00 91.81 110 ALA A O 1
ATOM 877 N N . ASN A 1 111 ? -2.382 -10.497 3.457 1.00 91.94 111 ASN A N 1
ATOM 878 C CA . ASN A 1 111 ? -1.924 -11.203 2.267 1.00 91.94 111 ASN A CA 1
ATOM 879 C C . ASN A 1 111 ? -0.768 -10.432 1.633 1.00 91.94 111 ASN A C 1
ATOM 881 O O . ASN A 1 111 ? -0.808 -9.205 1.556 1.00 91.94 111 ASN A O 1
ATOM 885 N N . LEU A 1 112 ? 0.232 -11.157 1.144 1.00 93.62 112 LEU A N 1
ATOM 886 C CA . LEU A 1 112 ? 1.344 -10.637 0.367 1.00 93.62 112 LEU A CA 1
ATOM 887 C C . LEU A 1 112 ? 1.384 -11.362 -0.978 1.00 93.62 112 LEU A C 1
ATOM 889 O O . LEU A 1 112 ? 1.527 -12.582 -1.045 1.00 93.62 112 LEU A O 1
ATOM 893 N N . HIS A 1 113 ? 1.281 -10.587 -2.047 1.00 93.94 113 HIS A N 1
ATOM 894 C CA . HIS A 1 113 ? 1.562 -11.023 -3.406 1.00 93.94 113 HIS A CA 1
ATOM 895 C C . HIS A 1 113 ? 2.930 -10.495 -3.834 1.00 93.94 113 HIS A C 1
ATOM 897 O O . HIS A 1 113 ? 3.209 -9.305 -3.658 1.00 93.94 113 HIS A O 1
ATOM 903 N N . VAL A 1 114 ? 3.746 -11.371 -4.419 1.00 92.50 114 VAL A N 1
ATOM 904 C CA . VAL A 1 114 ? 5.058 -11.033 -4.981 1.00 92.50 114 VAL A CA 1
ATOM 905 C C . VAL A 1 114 ? 5.023 -11.234 -6.492 1.00 92.50 114 VAL A C 1
ATOM 907 O O . VAL A 1 114 ? 4.606 -12.283 -6.988 1.00 92.50 114 VAL A O 1
ATOM 910 N N . PHE A 1 115 ? 5.459 -10.209 -7.213 1.00 91.25 115 PHE A N 1
ATOM 911 C CA . PHE A 1 115 ? 5.636 -10.202 -8.655 1.00 91.25 115 PHE A CA 1
ATOM 912 C C . PHE A 1 115 ? 7.141 -10.145 -8.933 1.00 91.25 115 PHE A C 1
ATOM 914 O O . PHE A 1 115 ? 7.748 -9.087 -8.809 1.00 91.25 115 PHE A O 1
ATOM 921 N N . GLU A 1 116 ? 7.740 -11.297 -9.214 1.00 89.00 116 GLU A N 1
ATOM 922 C CA . GLU A 1 116 ? 9.159 -11.444 -9.552 1.00 89.00 116 GLU A CA 1
ATOM 923 C C . GLU A 1 116 ? 9.474 -10.931 -10.967 1.00 89.00 116 GLU A C 1
ATOM 925 O O . GLU A 1 116 ? 8.561 -10.711 -11.770 1.00 89.00 116 GLU A O 1
ATOM 930 N N . ASP A 1 117 ? 10.766 -10.711 -11.231 1.00 84.38 117 ASP A N 1
ATOM 931 C CA . ASP A 1 117 ? 11.327 -10.253 -12.510 1.00 84.38 117 ASP A CA 1
ATOM 932 C C . ASP A 1 117 ? 10.660 -8.992 -13.082 1.00 84.38 117 ASP A C 1
ATOM 934 O O . ASP A 1 117 ? 10.502 -8.812 -14.293 1.00 84.38 117 ASP A O 1
ATOM 938 N N . TRP A 1 118 ? 10.275 -8.074 -12.194 1.00 79.88 118 TRP A N 1
ATOM 939 C CA . TRP A 1 118 ? 9.653 -6.818 -12.583 1.00 79.88 118 TRP A CA 1
ATOM 940 C C . TRP A 1 118 ? 10.694 -5.704 -12.711 1.00 79.88 118 TRP A C 1
ATOM 942 O O . TRP A 1 118 ? 11.218 -5.207 -11.719 1.00 79.88 118 TRP A O 1
ATOM 952 N N . CYS A 1 119 ? 10.956 -5.273 -13.945 1.00 76.75 119 CYS A N 1
ATOM 953 C CA . CYS A 1 119 ? 11.921 -4.218 -14.277 1.00 76.75 119 CYS A CA 1
ATOM 954 C C . CYS A 1 119 ? 11.325 -2.798 -14.327 1.00 76.75 119 CYS A C 1
ATOM 956 O O . CYS A 1 119 ? 11.958 -1.879 -14.850 1.00 76.75 119 CYS A O 1
ATOM 958 N N . GLY A 1 120 ? 10.098 -2.609 -13.836 1.00 80.12 120 GLY A N 1
ATOM 959 C CA . GLY A 1 120 ? 9.490 -1.283 -13.776 1.00 80.12 120 GLY A CA 1
ATOM 960 C C . GLY A 1 120 ? 10.049 -0.448 -12.625 1.00 80.12 120 GLY A C 1
ATOM 961 O O . GLY A 1 120 ? 10.525 -0.969 -11.625 1.00 80.12 120 GLY A O 1
ATOM 962 N N . SER A 1 121 ? 9.967 0.871 -12.766 1.00 80.75 121 SER A N 1
ATOM 963 C CA . SER A 1 121 ? 10.499 1.836 -11.800 1.00 80.75 121 SER A CA 1
ATOM 964 C C . SER A 1 121 ? 9.425 2.523 -10.960 1.00 80.75 121 SER A C 1
ATOM 966 O O . SER A 1 121 ? 9.738 3.485 -10.275 1.00 80.75 121 SER A O 1
ATOM 968 N N . SER A 1 122 ? 8.150 2.117 -11.061 1.00 86.62 122 SER A N 1
ATOM 969 C CA . SER A 1 122 ? 7.053 2.750 -10.309 1.00 86.62 122 SER A CA 1
ATOM 970 C C . SER A 1 122 ? 5.826 1.864 -10.120 1.00 86.62 122 SER A C 1
ATOM 972 O O . SER A 1 122 ? 5.500 1.029 -10.963 1.00 86.62 122 SER A O 1
ATOM 974 N N . VAL A 1 123 ? 5.051 2.126 -9.063 1.00 88.88 123 VAL A N 1
ATOM 975 C CA . VAL A 1 123 ? 3.765 1.444 -8.811 1.00 88.88 123 VAL A CA 1
ATOM 976 C C . VAL A 1 123 ? 2.806 1.586 -10.004 1.00 88.88 123 VAL A C 1
ATOM 978 O O . VAL A 1 123 ? 2.072 0.656 -10.334 1.00 88.88 123 VAL A O 1
ATOM 981 N N . ASN A 1 124 ? 2.839 2.721 -10.709 1.00 88.62 124 ASN A N 1
ATOM 982 C CA . ASN A 1 124 ? 2.038 2.926 -11.916 1.00 88.62 124 ASN A CA 1
ATOM 983 C C . ASN A 1 124 ? 2.403 1.941 -13.040 1.00 88.62 124 ASN A C 1
ATOM 985 O O . ASN A 1 124 ? 1.519 1.410 -13.705 1.00 88.62 124 ASN A O 1
ATOM 989 N N . GLN A 1 125 ? 3.693 1.664 -13.241 1.00 87.94 125 GLN A N 1
ATOM 990 C CA . GLN A 1 125 ? 4.130 0.654 -14.207 1.00 87.94 125 GLN A CA 1
ATOM 991 C C . GLN A 1 125 ? 3.782 -0.766 -13.745 1.00 87.94 125 GLN A C 1
ATOM 993 O O . GLN A 1 125 ? 3.387 -1.583 -14.573 1.00 87.94 125 GLN A O 1
ATOM 998 N N . LEU A 1 126 ? 3.848 -1.055 -12.438 1.00 88.94 126 LEU A N 1
ATOM 999 C CA . LEU A 1 126 ? 3.417 -2.346 -11.889 1.00 88.94 126 LEU A CA 1
ATOM 1000 C C . LEU A 1 126 ? 1.934 -2.614 -12.185 1.00 88.94 126 LEU A C 1
ATOM 1002 O O . LEU A 1 126 ? 1.583 -3.713 -12.597 1.00 88.94 126 LEU A O 1
ATOM 1006 N N . ARG A 1 127 ? 1.068 -1.602 -12.049 1.00 89.56 127 ARG A N 1
ATOM 1007 C CA . ARG A 1 127 ? -0.373 -1.717 -12.352 1.00 89.56 127 ARG A CA 1
ATOM 1008 C C . ARG A 1 127 ? -0.688 -1.997 -13.818 1.00 89.56 127 ARG A C 1
ATOM 1010 O O . ARG A 1 127 ? -1.761 -2.513 -14.103 1.00 89.56 127 ARG A O 1
ATOM 1017 N N . LYS A 1 128 ? 0.217 -1.638 -14.729 1.00 89.88 128 LYS A N 1
ATOM 1018 C CA . LYS A 1 128 ? 0.087 -1.895 -16.171 1.00 89.88 128 LYS A CA 1
ATOM 1019 C C . LYS A 1 128 ? 0.630 -3.267 -16.576 1.00 89.88 128 LYS A C 1
ATOM 1021 O O . LYS A 1 128 ? 0.496 -3.653 -17.732 1.00 89.88 128 LYS A O 1
ATOM 1026 N N . ASN A 1 129 ? 1.270 -3.990 -15.656 1.00 88.50 129 ASN A N 1
ATOM 1027 C CA . ASN A 1 129 ? 1.772 -5.327 -15.925 1.00 88.50 129 ASN A CA 1
ATOM 1028 C C . ASN A 1 129 ? 0.605 -6.319 -16.065 1.00 88.50 129 ASN A C 1
ATOM 1030 O O . ASN A 1 129 ? -0.294 -6.335 -15.230 1.00 88.50 129 ASN A O 1
ATOM 1034 N N . LEU A 1 130 ? 0.662 -7.183 -17.081 1.00 91.62 130 LEU A N 1
ATOM 1035 C CA . LEU A 1 130 ? -0.379 -8.172 -17.397 1.00 91.62 130 LEU A CA 1
ATOM 1036 C C . LEU A 1 130 ? -0.670 -9.154 -16.249 1.00 91.62 130 LEU A C 1
ATOM 1038 O O . LEU A 1 130 ? -1.787 -9.649 -16.121 1.00 91.62 130 LEU A O 1
ATOM 1042 N N . HIS A 1 131 ? 0.321 -9.446 -15.405 1.00 89.88 131 HIS A N 1
ATOM 1043 C CA . HIS A 1 131 ? 0.145 -10.317 -14.248 1.00 89.88 131 HIS A CA 1
ATOM 1044 C C . HIS A 1 131 ? -0.544 -9.603 -13.081 1.00 89.88 131 HIS A C 1
ATOM 1046 O O . HIS A 1 131 ? -1.163 -10.246 -12.228 1.00 89.8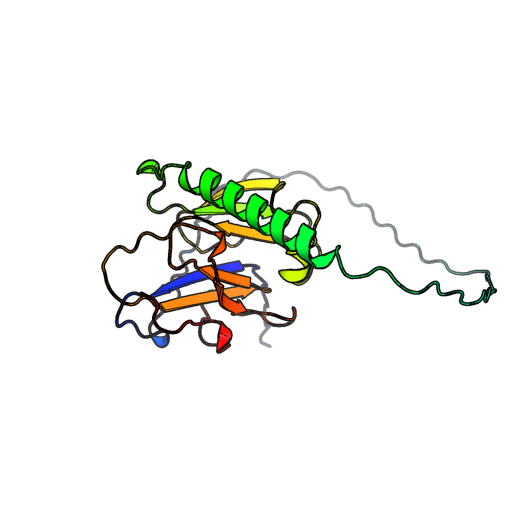8 131 HIS A O 1
ATOM 1052 N N . PHE A 1 132 ? -0.466 -8.277 -13.009 1.00 89.12 132 PHE A N 1
ATOM 1053 C CA . PHE A 1 132 ? -1.060 -7.523 -11.918 1.00 89.12 132 PHE A CA 1
ATOM 1054 C C . PHE A 1 132 ? -2.571 -7.314 -12.142 1.00 89.12 132 PHE A C 1
ATOM 1056 O O . PHE A 1 132 ? -2.986 -6.972 -13.242 1.00 89.12 132 PHE A O 1
ATOM 1063 N N . PRO A 1 133 ? -3.431 -7.446 -11.111 1.00 91.50 133 PRO A N 1
ATOM 1064 C 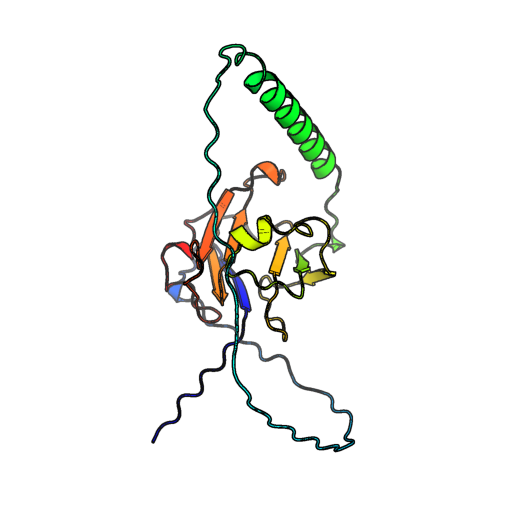CA . PRO A 1 133 ? -3.136 -7.907 -9.754 1.00 91.50 133 PRO A CA 1
ATOM 1065 C C . PRO A 1 133 ? -3.351 -9.420 -9.533 1.00 91.50 133 PRO A C 1
ATOM 1067 O O . PRO A 1 133 ? -3.180 -9.891 -8.403 1.00 91.50 133 PRO A O 1
ATOM 1070 N N . LEU A 1 134 ? -3.814 -10.154 -10.552 1.00 92.38 134 LEU A N 1
ATOM 1071 C CA . LEU A 1 134 ? -4.447 -11.472 -10.403 1.00 92.38 134 LEU A CA 1
ATOM 1072 C C . LEU A 1 134 ? -3.475 -12.659 -10.436 1.00 92.38 134 LEU A C 1
ATOM 1074 O O . LEU A 1 134 ? -3.757 -13.684 -9.810 1.00 92.38 134 LEU A O 1
ATOM 1078 N N . TYR A 1 135 ? -2.326 -12.520 -11.090 1.00 93.81 135 TYR A N 1
ATOM 1079 C CA . TYR A 1 135 ? -1.376 -13.603 -11.352 1.00 93.81 135 TYR A CA 1
ATOM 1080 C C . TYR A 1 135 ? -0.001 -13.336 -10.715 1.00 93.81 135 TYR A C 1
ATOM 1082 O O . TYR A 1 135 ? 0.998 -13.235 -11.419 1.00 93.81 135 TYR A O 1
ATOM 1090 N N . PRO A 1 136 ? 0.090 -13.187 -9.380 1.00 94.31 136 PRO A N 1
ATOM 1091 C CA . PRO A 1 136 ? 1.388 -13.086 -8.724 1.00 94.31 136 PRO A CA 1
ATOM 1092 C C . PRO A 1 136 ? 2.155 -14.409 -8.825 1.00 94.31 136 PRO A C 1
ATOM 1094 O O . PRO A 1 136 ? 1.545 -15.479 -8.820 1.00 94.31 136 PRO A O 1
ATOM 1097 N N . HIS A 1 137 ? 3.483 -14.326 -8.820 1.00 93.00 137 HIS A N 1
ATOM 1098 C CA . HIS A 1 137 ? 4.362 -15.498 -8.800 1.00 93.00 137 HIS A CA 1
ATOM 1099 C C . HIS A 1 137 ? 4.286 -16.214 -7.446 1.00 93.00 137 HIS A C 1
ATOM 1101 O O . HIS A 1 137 ? 4.158 -17.434 -7.389 1.00 93.00 137 HIS A O 1
ATOM 1107 N N . THR A 1 138 ? 4.252 -15.441 -6.354 1.00 93.56 138 THR A N 1
ATOM 1108 C CA . THR A 1 138 ? 4.129 -15.974 -4.992 1.00 93.56 138 THR A CA 1
ATOM 1109 C C . THR A 1 138 ? 2.946 -15.343 -4.255 1.00 93.56 138 THR A C 1
ATOM 1111 O O . THR A 1 138 ? 2.760 -14.123 -4.268 1.00 93.56 138 THR A O 1
ATOM 1114 N N . ARG A 1 139 ? 2.156 -16.181 -3.568 1.00 94.75 139 ARG A N 1
ATOM 1115 C CA . ARG A 1 139 ? 1.092 -15.776 -2.632 1.00 94.75 139 ARG A CA 1
ATOM 1116 C C . ARG A 1 139 ? 1.426 -16.291 -1.237 1.00 94.75 139 ARG A C 1
ATOM 1118 O O . ARG A 1 139 ? 1.607 -17.488 -1.050 1.00 94.75 139 ARG A O 1
ATOM 1125 N N . THR A 1 140 ? 1.505 -15.393 -0.263 1.00 93.75 140 THR A N 1
ATOM 1126 C CA . THR A 1 140 ? 1.802 -15.727 1.136 1.00 93.75 140 THR A CA 1
ATOM 1127 C C . THR A 1 140 ? 1.114 -14.741 2.086 1.00 93.75 140 THR A C 1
ATOM 1129 O O . THR A 1 140 ? 0.311 -13.912 1.658 1.00 93.75 140 THR A O 1
ATOM 1132 N N . THR A 1 141 ? 1.413 -14.817 3.380 1.00 93.38 141 THR A N 1
ATOM 1133 C CA . THR A 1 141 ? 0.880 -13.927 4.418 1.00 93.38 141 THR A CA 1
ATOM 1134 C C . THR A 1 141 ? 1.994 -13.331 5.266 1.00 93.38 141 THR A C 1
ATOM 1136 O O . THR A 1 141 ? 2.989 -13.995 5.555 1.00 93.38 141 THR A O 1
ATOM 1139 N N . VAL A 1 142 ? 1.800 -12.101 5.737 1.00 91.56 142 VAL A N 1
ATOM 1140 C CA . VAL A 1 142 ? 2.713 -11.404 6.649 1.00 91.56 142 VAL A CA 1
ATOM 1141 C C . VAL A 1 142 ? 2.001 -11.014 7.939 1.00 91.56 142 VAL A C 1
ATOM 1143 O O . VAL A 1 142 ? 0.837 -10.627 7.929 1.00 91.56 142 VAL A O 1
ATOM 1146 N N . LYS A 1 143 ? 2.719 -11.087 9.066 1.00 90.25 143 LYS A N 1
ATOM 1147 C CA . LYS A 1 143 ? 2.227 -10.646 10.390 1.00 90.25 143 LYS A CA 1
ATOM 1148 C C . LYS A 1 143 ? 2.566 -9.187 10.708 1.00 90.25 143 LYS A C 1
ATOM 1150 O O . LYS A 1 143 ? 2.109 -8.633 11.701 1.00 90.25 143 LYS A O 1
ATOM 1155 N N . LYS A 1 144 ? 3.429 -8.579 9.894 1.00 89.38 144 LYS A N 1
ATOM 1156 C CA . LYS A 1 144 ? 3.859 -7.183 9.997 1.00 89.38 144 LYS A CA 1
ATOM 1157 C C . LYS A 1 144 ? 3.810 -6.570 8.608 1.00 89.38 144 LYS A C 1
ATOM 1159 O O . LYS A 1 144 ? 4.192 -7.224 7.642 1.00 89.38 144 LYS A O 1
ATOM 1164 N N . LEU A 1 145 ? 3.405 -5.308 8.518 1.00 90.00 145 LEU A N 1
ATOM 1165 C CA . LEU A 1 145 ? 3.400 -4.548 7.266 1.00 90.00 145 LEU A CA 1
ATOM 1166 C C . LEU A 1 145 ? 4.808 -4.019 6.936 1.00 90.00 145 LEU A C 1
ATOM 1168 O O . LEU A 1 145 ? 4.995 -2.842 6.663 1.00 90.00 145 LEU A O 1
ATOM 1172 N N . ALA A 1 146 ? 5.817 -4.881 7.034 1.00 88.81 146 ALA A N 1
ATOM 1173 C CA . ALA A 1 146 ? 7.215 -4.558 6.788 1.00 88.81 146 ALA A CA 1
ATOM 1174 C C . ALA A 1 146 ? 7.880 -5.754 6.105 1.00 88.81 146 ALA A C 1
ATOM 1176 O O . ALA A 1 146 ? 7.923 -6.839 6.688 1.00 88.81 146 ALA A O 1
ATOM 1177 N N . VAL A 1 147 ? 8.361 -5.560 4.878 1.00 88.75 147 VAL A N 1
ATOM 1178 C CA . VAL A 1 147 ? 8.932 -6.620 4.038 1.00 88.75 147 VAL A CA 1
ATOM 1179 C C . VAL A 1 147 ? 10.185 -6.092 3.339 1.00 88.75 147 VAL A C 1
ATOM 1181 O O . VAL A 1 147 ? 10.173 -4.981 2.812 1.00 88.75 147 VAL A O 1
ATOM 1184 N N . ALA A 1 148 ? 11.243 -6.903 3.334 1.00 87.38 148 ALA A N 1
ATOM 1185 C CA . ALA A 1 148 ? 12.503 -6.660 2.630 1.00 87.38 148 ALA A CA 1
ATOM 1186 C C . ALA A 1 148 ? 12.923 -7.961 1.913 1.00 87.38 148 ALA A C 1
ATOM 1188 O O . ALA A 1 148 ? 13.543 -8.836 2.527 1.00 87.38 148 ALA A O 1
ATOM 1189 N N . PRO A 1 149 ? 12.469 -8.187 0.666 1.00 82.06 149 PRO A N 1
ATOM 1190 C CA . PRO A 1 149 ? 12.869 -9.346 -0.127 1.00 82.06 149 PRO A CA 1
ATOM 1191 C C . PRO A 1 149 ? 14.378 -9.341 -0.415 1.00 82.06 149 PRO A C 1
ATOM 1193 O O . PRO A 1 149 ? 14.996 -8.291 -0.536 1.00 82.06 149 PRO A O 1
ATOM 1196 N N . LYS A 1 150 ? 14.982 -10.529 -0.546 1.00 78.88 150 LYS A N 1
ATOM 1197 C CA . LYS A 1 150 ? 16.435 -10.668 -0.780 1.00 78.88 150 LYS A CA 1
ATOM 1198 C C . LYS A 1 150 ? 16.858 -10.461 -2.240 1.00 78.88 150 LYS A C 1
ATOM 1200 O O . LYS A 1 150 ? 18.047 -10.323 -2.518 1.00 78.88 150 LYS A O 1
ATOM 1205 N N . TRP A 1 151 ? 15.913 -10.507 -3.169 1.00 75.38 151 TRP A N 1
ATOM 1206 C CA . TRP A 1 151 ? 16.139 -10.326 -4.601 1.00 75.38 151 TRP A CA 1
ATOM 1207 C C . TRP A 1 151 ? 15.816 -8.898 -5.027 1.00 75.38 151 TRP A C 1
ATOM 1209 O O . TRP A 1 151 ? 15.066 -8.198 -4.356 1.00 75.38 151 TRP A O 1
ATOM 1219 N N . LYS A 1 152 ? 16.397 -8.493 -6.156 1.00 75.62 152 LYS A N 1
ATOM 1220 C CA . LYS A 1 152 ? 16.178 -7.191 -6.794 1.00 75.62 152 LYS A CA 1
ATOM 1221 C C . LYS A 1 152 ? 15.080 -7.316 -7.849 1.00 75.62 152 LYS A C 1
ATOM 1223 O O . LYS A 1 152 ? 14.887 -8.414 -8.366 1.00 75.62 152 LYS A O 1
ATOM 1228 N N . ASN A 1 153 ? 14.440 -6.205 -8.216 1.00 84.31 153 ASN A N 1
ATOM 1229 C CA . ASN A 1 153 ? 13.436 -6.134 -9.295 1.00 84.31 153 ASN A CA 1
ATOM 1230 C C . ASN A 1 153 ? 12.154 -6.926 -8.989 1.00 84.31 153 ASN A C 1
ATOM 1232 O O . ASN A 1 153 ? 11.849 -7.944 -9.614 1.00 84.31 153 ASN A O 1
ATOM 1236 N N . TYR A 1 154 ? 11.388 -6.457 -8.009 1.00 88.25 154 TYR A N 1
ATOM 1237 C CA . TYR A 1 154 ? 10.127 -7.078 -7.621 1.00 88.25 154 TYR A CA 1
ATOM 1238 C C . TYR A 1 154 ? 9.005 -6.046 -7.476 1.00 88.25 154 TYR A C 1
ATOM 1240 O O . TYR A 1 154 ? 9.223 -4.898 -7.097 1.00 88.25 154 TYR A O 1
ATOM 1248 N N . GLY A 1 155 ? 7.770 -6.485 -7.697 1.00 90.88 155 GLY A N 1
ATOM 1249 C CA . GLY A 1 155 ? 6.565 -5.791 -7.253 1.00 90.88 155 GLY A CA 1
ATOM 1250 C C . GLY A 1 155 ? 5.973 -6.473 -6.022 1.00 90.88 155 GLY A C 1
ATOM 1251 O O . GLY A 1 155 ? 5.873 -7.699 -5.981 1.00 90.88 155 GLY A O 1
ATOM 1252 N N . LEU A 1 156 ? 5.533 -5.701 -5.026 1.00 92.44 156 LEU A N 1
ATOM 1253 C CA . LEU A 1 156 ? 4.795 -6.225 -3.870 1.00 92.44 156 LEU A CA 1
ATOM 1254 C C . LEU A 1 156 ? 3.382 -5.650 -3.834 1.00 92.44 156 LEU A C 1
ATOM 1256 O O . LEU A 1 156 ? 3.166 -4.466 -4.088 1.00 92.44 156 LEU A O 1
ATOM 1260 N N . ARG A 1 157 ? 2.417 -6.480 -3.437 1.00 94.31 157 ARG A N 1
ATOM 1261 C CA . ARG A 1 157 ? 1.073 -6.032 -3.062 1.00 94.31 157 ARG A CA 1
ATOM 1262 C C . ARG A 1 157 ? 0.690 -6.668 -1.734 1.00 94.31 157 ARG A C 1
ATOM 1264 O O . ARG A 1 157 ? 0.441 -7.870 -1.675 1.00 94.31 157 ARG A O 1
ATOM 1271 N N . ILE A 1 158 ? 0.630 -5.850 -0.686 1.00 93.88 158 ILE A N 1
ATOM 1272 C CA . ILE A 1 158 ? 0.142 -6.248 0.637 1.00 93.88 158 ILE A CA 1
ATOM 1273 C C . ILE A 1 158 ? -1.312 -5.791 0.766 1.00 93.88 158 ILE A C 1
ATOM 1275 O O . ILE A 1 158 ? -1.610 -4.632 0.486 1.00 93.88 158 ILE A O 1
ATOM 1279 N N . PHE A 1 159 ? -2.223 -6.683 1.151 1.00 92.94 159 PHE A N 1
ATOM 1280 C CA . PHE A 1 159 ? -3.644 -6.353 1.286 1.00 92.94 159 PHE A CA 1
ATOM 1281 C C . PHE A 1 159 ? -4.353 -7.235 2.317 1.00 92.94 159 PHE A C 1
ATOM 1283 O O . PHE A 1 159 ? -4.022 -8.404 2.518 1.00 92.94 159 PHE A O 1
ATOM 1290 N N . GLY A 1 160 ? -5.364 -6.676 2.969 1.00 89.75 160 GLY A N 1
ATOM 1291 C CA . GLY A 1 160 ? -6.138 -7.343 4.007 1.00 89.75 160 GLY A CA 1
ATOM 1292 C C . GLY A 1 160 ? -6.969 -6.335 4.788 1.00 89.75 160 GLY A C 1
ATOM 1293 O O . GLY A 1 160 ? -7.057 -5.171 4.401 1.00 89.75 160 GLY A O 1
ATOM 1294 N N . PHE A 1 161 ? -7.547 -6.787 5.895 1.00 86.50 161 PHE A N 1
ATOM 1295 C CA . PHE A 1 161 ? -8.310 -5.935 6.801 1.00 86.50 161 PHE A CA 1
ATOM 1296 C C . PHE A 1 161 ? -7.436 -5.471 7.964 1.00 86.50 161 PHE A C 1
ATOM 1298 O O . PHE A 1 161 ? -6.661 -6.249 8.526 1.00 86.50 161 PHE A O 1
ATOM 1305 N N . ILE A 1 162 ? -7.583 -4.204 8.340 1.00 86.06 162 ILE A N 1
ATOM 1306 C CA . ILE A 1 162 ? -6.955 -3.645 9.535 1.00 86.06 162 ILE A CA 1
ATOM 1307 C C . ILE A 1 162 ? -7.976 -3.731 10.660 1.00 86.06 162 ILE A C 1
ATOM 1309 O O . ILE A 1 162 ? -9.062 -3.175 10.558 1.00 86.06 162 ILE A O 1
ATOM 1313 N N . HIS A 1 163 ? -7.622 -4.436 11.730 1.00 83.56 163 HIS A N 1
ATOM 1314 C CA . HIS A 1 163 ? -8.444 -4.513 12.930 1.00 83.56 163 HIS A CA 1
ATOM 1315 C C . HIS A 1 163 ? -7.752 -3.719 14.045 1.00 83.56 163 HIS A C 1
ATOM 1317 O O . HIS A 1 163 ? -6.761 -4.215 14.599 1.00 83.56 163 HIS A O 1
ATOM 1323 N N . PRO A 1 164 ? -8.196 -2.483 14.335 1.00 81.88 164 PRO A N 1
ATOM 1324 C CA . PRO A 1 164 ? -7.589 -1.675 15.381 1.00 81.88 164 PRO A CA 1
ATOM 1325 C C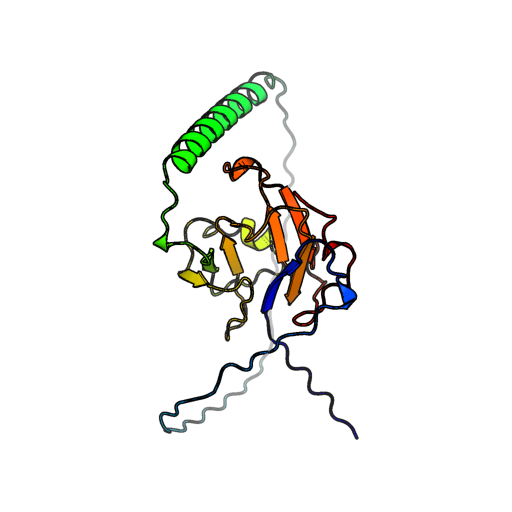 . PRO A 1 164 ? -7.746 -2.373 16.737 1.00 81.88 164 PRO A C 1
ATOM 1327 O O . PRO A 1 164 ? -8.742 -3.035 17.014 1.00 81.88 164 PRO A O 1
ATOM 1330 N N . TYR A 1 165 ? -6.724 -2.268 17.586 1.00 82.12 165 TYR A N 1
ATOM 1331 C CA . TYR A 1 165 ? -6.738 -2.905 18.908 1.00 82.12 165 TYR A CA 1
ATOM 1332 C C . TYR A 1 165 ? -7.498 -2.082 19.960 1.00 82.12 165 TYR A C 1
ATOM 1334 O O . TYR A 1 165 ? -7.744 -2.573 21.060 1.00 82.12 165 TYR A O 1
ATOM 1342 N N . ARG A 1 166 ? -7.805 -0.822 19.638 1.00 83.38 166 ARG A N 1
ATOM 1343 C CA . ARG A 1 166 ? -8.556 0.130 20.454 1.00 83.38 166 ARG A CA 1
ATOM 1344 C C . ARG A 1 166 ? -9.223 1.156 19.549 1.00 83.38 166 ARG A C 1
ATOM 1346 O O . ARG A 1 166 ? -8.730 1.390 18.447 1.00 83.38 166 ARG A O 1
ATOM 1353 N N . ASP A 1 167 ? -10.251 1.808 20.060 1.00 85.81 167 ASP A N 1
ATOM 1354 C CA . ASP A 1 167 ? -10.885 2.928 19.377 1.00 85.81 167 ASP A CA 1
ATOM 1355 C C . ASP A 1 167 ? -9.999 4.182 19.397 1.00 85.81 167 ASP A C 1
ATOM 1357 O O . ASP A 1 167 ? -9.121 4.353 20.254 1.00 85.81 167 ASP A O 1
ATOM 1361 N N . GLY A 1 168 ? -10.268 5.074 18.448 1.00 87.00 168 GLY A N 1
ATOM 1362 C CA . GLY A 1 168 ? -9.651 6.388 18.331 1.00 87.00 168 GLY A CA 1
ATOM 1363 C C . GLY A 1 168 ? -8.911 6.583 17.015 1.00 87.00 168 GLY A C 1
ATOM 1364 O O . GLY A 1 168 ? -8.816 5.687 16.185 1.00 87.00 168 GLY A O 1
ATOM 1365 N N . ASP A 1 169 ? -8.359 7.778 16.863 1.00 88.56 169 ASP A N 1
ATOM 1366 C CA . ASP A 1 169 ? -7.692 8.193 15.639 1.00 88.56 169 ASP A CA 1
ATOM 1367 C C . ASP A 1 169 ? -6.303 7.570 15.475 1.00 88.56 169 ASP A C 1
ATOM 1369 O O . ASP A 1 169 ? -5.417 7.750 16.315 1.00 88.56 169 ASP A O 1
ATOM 1373 N N . PHE A 1 170 ? -6.072 6.915 14.343 1.00 89.50 170 PHE A N 1
ATOM 1374 C CA . PHE A 1 170 ? -4.771 6.372 13.966 1.00 89.50 170 PHE A CA 1
ATOM 1375 C C . PHE A 1 170 ? -4.099 7.236 12.903 1.00 89.50 170 PHE A C 1
ATOM 1377 O O . PHE A 1 170 ? -4.749 7.827 12.041 1.00 89.50 170 PHE A O 1
ATOM 1384 N N . GLN A 1 171 ? -2.769 7.282 12.931 1.00 92.12 171 GLN A N 1
ATOM 1385 C CA . GLN A 1 171 ? -1.980 7.833 11.830 1.00 92.12 171 GLN A CA 1
ATOM 1386 C C . GLN A 1 171 ? -1.266 6.707 11.096 1.00 92.12 171 GLN A C 1
ATOM 1388 O O . GLN A 1 171 ? -0.792 5.745 11.698 1.00 92.12 171 GLN A O 1
ATOM 1393 N N . PHE A 1 172 ? -1.168 6.836 9.782 1.00 92.44 172 PHE A N 1
ATOM 1394 C CA . PHE A 1 172 ? -0.521 5.865 8.916 1.00 92.44 172 PHE A CA 1
ATOM 1395 C C . PHE A 1 172 ? 0.713 6.500 8.306 1.00 92.44 172 PHE A C 1
ATOM 1397 O O . PHE A 1 172 ? 0.656 7.648 7.861 1.00 92.44 172 PHE A O 1
ATOM 1404 N N . ALA A 1 173 ? 1.813 5.751 8.261 1.00 94.06 173 ALA A N 1
ATOM 1405 C CA . ALA A 1 173 ? 2.983 6.174 7.518 1.00 94.06 173 ALA A CA 1
ATOM 1406 C C . ALA A 1 173 ? 3.628 5.061 6.704 1.00 94.06 173 ALA A C 1
ATOM 1408 O O . ALA A 1 173 ? 3.529 3.888 7.062 1.00 94.06 173 ALA A O 1
ATOM 1409 N N . VAL A 1 174 ? 4.321 5.442 5.632 1.00 94.12 174 VAL A N 1
ATOM 1410 C CA . VAL A 1 174 ? 5.062 4.525 4.759 1.00 94.12 174 VAL A CA 1
ATOM 1411 C C . VAL A 1 174 ? 6.495 4.977 4.527 1.00 94.12 174 VAL A C 1
ATOM 1413 O O . VAL A 1 174 ? 6.772 6.167 4.414 1.00 94.12 174 VAL A O 1
ATOM 1416 N N . ALA A 1 175 ? 7.397 4.008 4.428 1.00 92.12 175 ALA A N 1
ATOM 1417 C CA . ALA A 1 175 ? 8.775 4.162 3.987 1.00 92.12 175 ALA A CA 1
ATOM 1418 C C . ALA A 1 175 ? 9.086 3.044 2.986 1.00 92.12 175 ALA A C 1
ATOM 1420 O O . ALA A 1 175 ? 8.713 1.888 3.215 1.00 92.12 175 ALA A O 1
ATOM 1421 N N . SER A 1 176 ? 9.732 3.379 1.874 1.00 91.19 176 SER A N 1
ATOM 1422 C CA . SER A 1 176 ? 10.123 2.405 0.861 1.00 91.19 176 SER A CA 1
ATOM 1423 C C . SER A 1 176 ? 11.350 2.825 0.063 1.00 91.19 176 SER A C 1
ATOM 1425 O O . SER A 1 176 ? 11.644 4.015 -0.075 1.00 91.19 176 SER A O 1
ATOM 1427 N N . ASP A 1 177 ? 12.014 1.817 -0.488 1.00 88.12 177 ASP A N 1
ATOM 1428 C CA . ASP A 1 177 ? 13.024 1.927 -1.533 1.00 88.12 177 ASP A CA 1
ATOM 1429 C C . ASP A 1 177 ? 12.695 0.867 -2.606 1.00 88.12 177 ASP A C 1
ATOM 1431 O O . ASP A 1 177 ? 12.828 -0.327 -2.333 1.00 88.12 177 ASP A O 1
ATOM 1435 N N . ASP A 1 178 ? 12.170 1.207 -3.788 1.00 84.81 178 ASP A N 1
ATOM 1436 C CA . ASP A 1 178 ? 11.875 2.550 -4.318 1.00 84.81 178 ASP A CA 1
ATOM 1437 C C . ASP A 1 178 ? 10.456 3.042 -3.927 1.00 84.81 178 ASP A C 1
ATOM 1439 O O . ASP A 1 178 ? 10.218 3.414 -2.778 1.00 84.81 178 ASP A O 1
ATOM 1443 N N . ASN A 1 179 ? 9.478 3.088 -4.835 1.00 89.50 179 ASN A N 1
ATOM 1444 C CA . ASN A 1 179 ? 8.194 3.757 -4.566 1.00 89.50 179 ASN A CA 1
ATOM 1445 C C . ASN A 1 179 ? 7.157 2.855 -3.887 1.00 89.50 179 ASN A C 1
ATOM 1447 O O . ASN A 1 179 ? 7.124 1.642 -4.087 1.00 89.50 179 ASN A O 1
ATOM 1451 N N . SER A 1 180 ? 6.229 3.464 -3.150 1.00 92.38 180 SER A N 1
ATOM 1452 C CA . SER A 1 180 ? 5.111 2.755 -2.528 1.00 92.38 180 SER A CA 1
ATOM 1453 C C . SER A 1 180 ? 3.872 3.626 -2.398 1.00 92.38 180 SER A C 1
ATOM 1455 O O . SER A 1 180 ? 3.936 4.853 -2.344 1.00 92.38 180 SER A O 1
ATOM 1457 N N . GLU A 1 181 ? 2.720 2.970 -2.315 1.00 94.25 181 GLU A N 1
ATOM 1458 C CA . GLU A 1 181 ? 1.439 3.612 -2.065 1.00 94.25 181 GLU A CA 1
ATOM 1459 C C . GLU A 1 181 ? 0.654 2.815 -1.024 1.00 94.25 181 GLU A C 1
ATOM 1461 O O . GLU A 1 181 ? 0.630 1.583 -1.062 1.00 94.25 181 GLU A O 1
ATOM 1466 N N . PHE A 1 182 ? -0.029 3.517 -0.123 1.00 94.38 182 PHE A N 1
ATOM 1467 C CA . PHE A 1 182 ? -0.909 2.926 0.877 1.00 94.38 182 PHE A CA 1
ATOM 1468 C C . PHE A 1 182 ? -2.332 3.440 0.695 1.00 94.38 182 PHE A C 1
ATOM 1470 O O . PHE A 1 182 ? -2.588 4.647 0.721 1.00 94.38 182 PHE A O 1
ATOM 1477 N N . TRP A 1 183 ? -3.253 2.497 0.533 1.00 94.94 183 TRP A N 1
ATOM 1478 C CA . TRP A 1 183 ? -4.663 2.746 0.276 1.00 94.94 183 TRP A CA 1
ATOM 1479 C C . TRP A 1 183 ? -5.488 2.190 1.431 1.00 94.94 183 TRP A C 1
ATOM 1481 O O . TRP A 1 183 ? -5.214 1.088 1.907 1.00 94.94 183 TRP A O 1
ATOM 1491 N N . LEU A 1 184 ? -6.500 2.937 1.865 1.00 92.88 184 LEU A N 1
ATOM 1492 C CA . LEU A 1 184 ? -7.383 2.541 2.959 1.00 92.88 184 LEU A CA 1
ATOM 1493 C C . LEU A 1 184 ? -8.836 2.823 2.582 1.00 92.88 184 LEU A C 1
ATOM 1495 O O . LEU A 1 184 ? -9.146 3.916 2.108 1.00 92.88 184 LEU A O 1
ATOM 1499 N N . SER A 1 185 ? -9.712 1.839 2.783 1.00 91.06 185 SER A N 1
ATOM 1500 C CA . SER A 1 185 ? -11.161 2.031 2.692 1.00 91.06 185 SER A CA 1
ATOM 1501 C C . SER A 1 185 ? -11.718 2.443 4.057 1.00 91.06 185 SER A C 1
ATOM 1503 O O . SER A 1 185 ? -11.241 1.912 5.062 1.00 91.06 185 SER A O 1
ATOM 1505 N N . PRO A 1 186 ? -12.696 3.367 4.124 1.00 87.94 186 PRO A N 1
ATOM 1506 C CA . PRO A 1 186 ? -13.412 3.667 5.364 1.00 87.94 186 PRO A CA 1
ATOM 1507 C C . PRO A 1 186 ? -14.384 2.552 5.790 1.00 87.94 186 PRO A C 1
ATOM 1509 O O . PRO A 1 186 ? -14.913 2.600 6.894 1.00 87.94 186 PRO A O 1
ATOM 1512 N N . ASP A 1 187 ? -14.650 1.576 4.922 1.00 84.56 187 ASP A N 1
ATOM 1513 C CA . ASP A 1 187 ? -15.581 0.476 5.168 1.00 84.56 187 ASP A CA 1
ATOM 1514 C C . ASP A 1 187 ? -15.043 -0.862 4.626 1.00 84.56 187 ASP A C 1
ATOM 1516 O O . ASP A 1 187 ? -13.919 -0.966 4.126 1.00 84.56 187 ASP A O 1
ATOM 1520 N N . GLU A 1 188 ? -15.856 -1.914 4.728 1.00 80.56 188 GLU A N 1
ATOM 1521 C CA . GLU A 1 188 ? -15.504 -3.262 4.270 1.00 80.56 188 GLU A CA 1
ATOM 1522 C C . GLU A 1 188 ? -15.399 -3.380 2.740 1.00 80.56 188 GLU A C 1
ATOM 1524 O O . GLU A 1 188 ? -14.885 -4.378 2.232 1.00 80.56 188 GLU A O 1
ATOM 1529 N N . ASN A 1 189 ? -15.856 -2.371 1.990 1.00 82.19 189 ASN A N 1
ATOM 1530 C CA . ASN A 1 189 ? -15.846 -2.394 0.540 1.00 82.19 189 ASN A CA 1
ATOM 1531 C C . ASN A 1 189 ? -14.489 -1.896 0.005 1.00 82.19 189 ASN A C 1
ATOM 1533 O O . ASN A 1 189 ? -14.201 -0.699 0.045 1.00 82.19 189 ASN A O 1
ATOM 1537 N N . PRO A 1 190 ? -13.652 -2.760 -0.596 1.00 83.06 190 PRO A N 1
ATOM 1538 C CA . PRO A 1 190 ? -12.348 -2.344 -1.106 1.00 83.06 190 PRO A CA 1
ATOM 1539 C C . PRO A 1 190 ? -12.436 -1.381 -2.298 1.00 83.06 190 PRO A C 1
ATOM 1541 O O . PRO A 1 190 ? -11.433 -0.755 -2.633 1.00 83.06 190 PRO A O 1
ATOM 1544 N N . LEU A 1 191 ? -13.604 -1.230 -2.937 1.00 83.81 191 LEU A N 1
ATOM 1545 C CA . LEU A 1 191 ? -13.805 -0.225 -3.986 1.00 83.81 191 LEU A CA 1
ATOM 1546 C C . LEU A 1 191 ? -13.824 1.208 -3.438 1.00 83.81 191 LEU A C 1
ATOM 1548 O O . LEU A 1 191 ? -13.580 2.140 -4.198 1.00 83.81 191 LEU A O 1
ATOM 1552 N N . ASN A 1 192 ? -14.069 1.378 -2.136 1.00 86.94 192 ASN A N 1
ATOM 1553 C 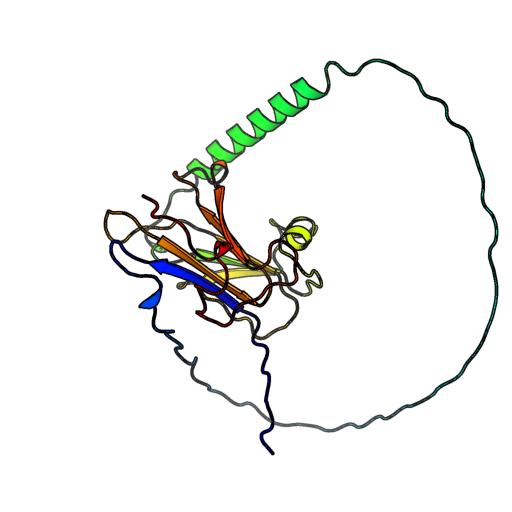CA . ASN A 1 192 ? -14.047 2.676 -1.462 1.00 86.94 192 ASN A CA 1
ATOM 1554 C C . ASN A 1 192 ? -12.638 3.050 -0.962 1.00 86.94 192 ASN A C 1
ATOM 1556 O O . ASN A 1 192 ? -12.453 4.084 -0.314 1.00 86.94 192 ASN A O 1
ATOM 1560 N N . ALA A 1 193 ? -11.623 2.233 -1.274 1.00 90.69 193 ALA A N 1
ATOM 1561 C CA . ALA A 1 193 ? -10.244 2.506 -0.905 1.00 90.69 193 ALA A CA 1
ATOM 1562 C C . ALA A 1 193 ? -9.725 3.792 -1.560 1.00 90.69 193 ALA A C 1
ATOM 1564 O O . ALA A 1 193 ? -9.758 3.960 -2.779 1.00 90.69 193 ALA A O 1
ATOM 1565 N N . ARG A 1 194 ? -9.166 4.680 -0.736 1.00 93.62 194 ARG A N 1
ATOM 1566 C CA . ARG A 1 194 ? -8.537 5.935 -1.162 1.00 93.62 194 ARG A CA 1
ATOM 1567 C C . ARG A 1 194 ? -7.050 5.933 -0.842 1.00 93.62 194 ARG A C 1
ATOM 1569 O O . ARG A 1 194 ? -6.635 5.387 0.182 1.00 93.62 194 ARG A O 1
ATOM 1576 N N . LEU A 1 195 ? -6.256 6.562 -1.708 1.00 93.38 195 LEU A N 1
ATOM 1577 C CA . LEU A 1 195 ? -4.834 6.774 -1.461 1.00 93.38 195 LEU A CA 1
ATOM 1578 C C . LEU A 1 195 ? -4.683 7.664 -0.230 1.00 93.38 195 LEU A C 1
ATOM 1580 O O . LEU A 1 195 ? -5.216 8.773 -0.198 1.00 93.38 195 LEU A O 1
ATOM 1584 N N . LEU A 1 196 ? -3.961 7.174 0.772 1.00 93.62 196 LEU A N 1
ATOM 1585 C CA . LEU A 1 196 ? -3.775 7.882 2.031 1.00 93.62 196 LEU A CA 1
ATOM 1586 C C . LEU A 1 196 ? -2.367 8.471 2.142 1.00 93.62 196 LEU A C 1
ATOM 1588 O O . LEU A 1 196 ? -2.227 9.648 2.463 1.00 93.62 196 LEU A O 1
ATOM 1592 N N . VAL A 1 197 ? -1.340 7.664 1.857 1.00 94.94 197 VAL A N 1
ATOM 1593 C CA . VAL A 1 197 ? 0.080 8.056 1.904 1.00 94.94 197 VAL A CA 1
ATOM 1594 C C . VAL A 1 197 ? 0.877 7.353 0.809 1.00 94.94 197 VAL A C 1
ATOM 1596 O O . VAL A 1 197 ? 0.481 6.287 0.332 1.00 94.94 197 VAL A O 1
ATOM 1599 N N . TYR A 1 198 ? 1.997 7.945 0.398 1.00 94.44 198 TYR A N 1
ATOM 1600 C CA . TYR A 1 198 ? 2.880 7.393 -0.630 1.00 94.44 198 TYR A CA 1
ATOM 1601 C C . TYR A 1 198 ? 4.323 7.910 -0.521 1.00 94.44 198 TYR A C 1
ATOM 1603 O O . TYR A 1 198 ? 4.586 8.993 0.011 1.00 94.44 198 TYR A O 1
ATOM 1611 N N . VAL A 1 199 ? 5.246 7.154 -1.113 1.00 93.12 199 VAL A N 1
ATOM 1612 C CA . VAL A 1 199 ? 6.625 7.554 -1.436 1.00 93.12 199 VAL A CA 1
ATOM 1613 C C . VAL A 1 199 ? 6.795 7.410 -2.941 1.00 93.12 199 VAL A C 1
ATOM 1615 O O . VAL A 1 199 ? 6.426 6.369 -3.481 1.00 93.12 199 VAL A O 1
ATOM 1618 N N . GLY A 1 200 ? 7.377 8.391 -3.635 1.00 86.56 200 GLY A N 1
ATOM 1619 C CA . GLY A 1 200 ? 7.848 8.130 -4.995 1.00 86.56 200 GLY A CA 1
ATOM 1620 C C . GLY A 1 200 ? 6.772 8.125 -6.066 1.00 86.56 200 GLY A C 1
ATOM 1621 O O . GLY A 1 200 ? 6.769 7.238 -6.913 1.00 86.56 200 GLY A O 1
ATOM 1622 N N . ARG A 1 201 ? 5.865 9.111 -6.098 1.00 76.25 201 ARG A N 1
ATOM 1623 C CA . ARG A 1 201 ? 4.775 9.120 -7.103 1.00 76.25 201 ARG A CA 1
ATOM 1624 C C . ARG A 1 201 ? 5.300 9.099 -8.547 1.00 76.25 201 ARG A C 1
ATOM 1626 O O . ARG A 1 201 ? 4.616 8.595 -9.435 1.00 76.25 201 ARG A O 1
ATOM 1633 N N . LEU A 1 202 ? 6.500 9.643 -8.770 1.00 71.31 202 LEU A N 1
ATOM 1634 C CA . LEU A 1 202 ? 7.136 9.773 -10.085 1.00 71.31 202 LEU A CA 1
ATOM 1635 C C . LEU A 1 202 ? 8.357 8.862 -10.300 1.00 71.31 202 LEU A C 1
ATOM 1637 O O . LEU A 1 202 ? 9.005 8.977 -11.335 1.00 71.31 202 LEU A O 1
ATOM 1641 N N . GLY A 1 203 ? 8.686 7.961 -9.369 1.00 70.81 203 GLY A N 1
ATOM 1642 C CA . GLY A 1 203 ? 9.761 6.982 -9.582 1.00 70.81 203 GLY A CA 1
ATOM 1643 C C . GLY A 1 203 ? 11.110 7.302 -8.938 1.00 70.81 203 GLY A C 1
ATOM 1644 O O . GLY A 1 203 ? 11.855 6.384 -8.630 1.00 70.81 203 GLY A O 1
ATOM 1645 N N . SER A 1 204 ? 11.435 8.572 -8.687 1.00 77.94 204 SER A N 1
ATOM 1646 C CA . SER A 1 204 ? 12.788 8.980 -8.261 1.00 77.94 204 SER A CA 1
ATOM 1647 C C . SER A 1 204 ? 12.996 9.094 -6.748 1.00 77.94 204 SER A C 1
ATOM 1649 O O . SER A 1 204 ? 14.122 9.313 -6.296 1.00 77.94 204 SER A O 1
ATOM 1651 N N . GLU A 1 205 ? 11.930 8.986 -5.957 1.00 88.31 205 GLU A N 1
ATOM 1652 C CA . GLU A 1 205 ? 11.980 9.209 -4.512 1.00 88.31 205 GLU A CA 1
ATOM 1653 C C . GLU A 1 205 ? 12.006 7.872 -3.767 1.00 88.31 205 GLU A C 1
ATOM 1655 O O . GLU A 1 205 ? 11.238 6.958 -4.079 1.00 88.31 205 GLU A O 1
ATOM 1660 N N . TRP A 1 206 ? 12.859 7.810 -2.747 1.00 90.12 206 TRP A N 1
ATOM 1661 C CA . TRP A 1 206 ? 13.042 6.677 -1.845 1.00 90.12 206 TRP A CA 1
ATOM 1662 C C . TRP A 1 206 ? 13.341 7.186 -0.427 1.00 90.12 206 TRP A C 1
ATOM 1664 O O . TRP A 1 206 ? 13.773 8.335 -0.231 1.00 90.12 206 TRP A O 1
ATOM 1674 N N . THR A 1 207 ? 13.151 6.329 0.569 1.00 89.75 207 THR A N 1
ATOM 1675 C CA . THR A 1 207 ? 13.409 6.591 1.996 1.00 89.75 207 THR A CA 1
ATOM 1676 C C . THR A 1 207 ? 14.122 5.414 2.636 1.00 89.75 207 THR A C 1
ATOM 1678 O O . THR A 1 207 ? 13.909 4.285 2.212 1.00 89.75 207 THR A O 1
ATOM 1681 N N . ALA A 1 208 ? 14.920 5.642 3.677 1.00 88.94 208 ALA A N 1
ATOM 1682 C CA . ALA A 1 208 ? 15.509 4.547 4.446 1.00 88.94 208 ALA A CA 1
ATOM 1683 C C . ALA A 1 208 ? 14.446 3.789 5.281 1.00 88.94 208 ALA A C 1
ATOM 1685 O O . ALA A 1 208 ? 13.398 4.358 5.613 1.00 88.94 208 ALA A O 1
ATOM 1686 N N . PRO A 1 209 ? 14.710 2.536 5.707 1.00 84.88 209 PRO A N 1
ATOM 1687 C CA . PRO A 1 209 ? 13.780 1.795 6.553 1.00 84.88 209 PRO A CA 1
ATOM 1688 C C . PRO A 1 209 ? 13.422 2.552 7.840 1.00 84.88 209 PRO A C 1
ATOM 1690 O O . PRO A 1 209 ? 14.266 2.792 8.701 1.00 84.88 209 PRO A O 1
ATOM 1693 N N . GLY A 1 210 ? 12.139 2.885 8.006 1.00 84.81 210 GLY A N 1
ATOM 1694 C CA . GLY A 1 210 ? 11.636 3.616 9.178 1.00 84.81 210 GLY A CA 1
ATOM 1695 C C . GLY A 1 210 ? 11.779 5.140 9.113 1.00 84.81 210 GLY A C 1
ATOM 1696 O O . GLY A 1 210 ? 11.424 5.815 10.075 1.00 84.81 210 GLY A O 1
ATOM 1697 N N . GLU A 1 211 ? 12.257 5.693 7.999 1.00 89.88 211 GLU A N 1
ATOM 1698 C CA . GLU A 1 211 ? 12.308 7.135 7.760 1.00 89.88 211 GLU A CA 1
ATOM 1699 C C . GLU A 1 211 ? 10.941 7.634 7.260 1.00 89.88 211 GLU A C 1
ATOM 1701 O O . GLU A 1 211 ? 10.678 7.663 6.062 1.00 89.88 211 GLU A O 1
ATOM 1706 N N . PHE A 1 212 ? 10.046 8.007 8.181 1.00 89.94 212 PHE A N 1
ATOM 1707 C CA . PHE A 1 212 ? 8.653 8.385 7.871 1.00 89.94 212 PHE A CA 1
ATOM 1708 C C . PHE A 1 212 ? 8.411 9.892 7.682 1.00 89.94 212 PHE A C 1
ATOM 1710 O O . PHE A 1 212 ? 7.276 10.307 7.448 1.00 89.94 212 PHE A O 1
ATOM 1717 N N . THR A 1 213 ? 9.443 10.723 7.832 1.00 90.50 213 THR A N 1
ATOM 1718 C CA . THR A 1 213 ? 9.316 12.191 7.886 1.00 90.50 213 THR A CA 1
ATOM 1719 C C . THR A 1 213 ? 10.072 12.919 6.776 1.00 90.50 213 THR A C 1
ATOM 1721 O O . THR A 1 213 ? 10.086 14.149 6.758 1.00 90.50 213 THR A O 1
ATOM 1724 N N . LYS A 1 214 ? 10.674 12.191 5.825 1.00 90.50 214 LYS A N 1
ATOM 1725 C CA . LYS A 1 214 ? 11.445 12.784 4.722 1.00 90.50 214 LYS A CA 1
ATOM 1726 C C . LYS A 1 214 ? 10.551 13.508 3.719 1.00 90.50 214 LYS A C 1
ATOM 1728 O O . LYS A 1 214 ? 10.912 14.582 3.243 1.00 90.50 214 LYS A O 1
ATOM 1733 N N . PHE A 1 215 ? 9.374 12.957 3.429 1.00 91.56 215 PHE A N 1
ATOM 1734 C CA . PHE A 1 215 ? 8.384 13.574 2.550 1.00 91.56 215 PHE A CA 1
ATOM 1735 C C . PHE A 1 215 ? 7.042 13.740 3.257 1.00 91.56 215 PHE A C 1
ATOM 1737 O O . PHE A 1 215 ? 6.567 12.847 3.954 1.00 91.56 215 PHE A O 1
ATOM 1744 N N . ARG A 1 216 ? 6.366 14.867 3.005 1.00 92.31 216 ARG A N 1
ATOM 1745 C CA . ARG A 1 216 ? 5.027 15.144 3.556 1.00 92.31 216 ARG A CA 1
ATOM 1746 C C . ARG A 1 216 ? 3.988 14.092 3.150 1.00 92.31 216 ARG A C 1
ATOM 1748 O O . ARG A 1 216 ? 3.025 13.885 3.874 1.00 92.31 216 ARG A O 1
ATOM 1755 N N . SER A 1 217 ? 4.171 13.441 2.003 1.00 93.31 217 SER A N 1
ATOM 1756 C CA . SER A 1 217 ? 3.276 12.393 1.506 1.00 93.31 217 SER A CA 1
ATOM 1757 C C . SER A 1 217 ? 3.372 11.078 2.281 1.00 93.31 217 SER A C 1
ATOM 1759 O O . SER A 1 217 ? 2.516 10.219 2.091 1.00 93.31 217 SER A O 1
ATOM 1761 N N . GLN A 1 218 ? 4.389 10.901 3.132 1.00 94.12 218 GLN A N 1
ATOM 1762 C CA . GLN A 1 218 ? 4.618 9.651 3.852 1.00 94.12 218 GLN A CA 1
ATOM 1763 C C . GLN A 1 218 ? 3.696 9.448 5.034 1.00 94.12 218 GLN A C 1
ATOM 1765 O O . GLN A 1 218 ? 3.573 8.307 5.455 1.00 94.12 218 GLN A O 1
ATOM 1770 N N . SER A 1 219 ? 3.094 10.506 5.578 1.00 93.50 219 SER A N 1
ATOM 1771 C CA . SER A 1 219 ? 2.279 10.444 6.788 1.00 93.50 219 SER A CA 1
ATOM 1772 C C . SER A 1 219 ? 0.885 11.017 6.564 1.00 93.50 219 SER A C 1
ATOM 1774 O O . SER A 1 219 ? 0.691 12.041 5.904 1.00 93.50 219 SER A O 1
ATOM 1776 N N . SER A 1 220 ? -0.112 10.319 7.099 1.00 93.12 220 SER A N 1
ATOM 1777 C CA . SER A 1 220 ? -1.504 10.728 7.010 1.00 93.12 220 SER A CA 1
ATOM 1778 C C . SER A 1 220 ? -1.842 11.734 8.107 1.00 93.12 220 SER A C 1
ATOM 1780 O O . SER A 1 220 ? -1.184 11.815 9.145 1.00 93.12 220 SER A O 1
ATOM 1782 N N . LYS A 1 221 ? -2.954 12.449 7.924 1.00 91.12 221 LYS A N 1
ATOM 1783 C CA . LYS A 1 221 ? -3.688 12.988 9.076 1.00 91.12 221 LYS A CA 1
ATOM 1784 C C . LYS A 1 221 ? -4.255 11.829 9.908 1.00 91.12 221 LYS A C 1
ATOM 1786 O O . LYS A 1 221 ? -4.270 10.687 9.450 1.00 91.12 221 LYS A O 1
ATOM 1791 N N . SER A 1 222 ? -4.748 12.136 11.100 1.00 89.44 222 SER A N 1
ATOM 1792 C CA . SER A 1 222 ? -5.579 11.224 11.888 1.00 89.44 222 SER A CA 1
ATOM 1793 C C . SER A 1 222 ? -6.741 10.660 11.059 1.00 89.44 222 SER A C 1
ATOM 1795 O O . SER A 1 222 ? -7.422 11.415 10.361 1.00 89.44 222 SER A O 1
ATOM 1797 N N . VAL A 1 223 ? -6.934 9.343 11.117 1.00 87.19 223 VAL A N 1
ATOM 1798 C CA . VAL A 1 223 ? -8.024 8.600 10.474 1.00 87.19 223 VAL A CA 1
ATOM 1799 C C . VAL A 1 223 ? -8.733 7.766 11.535 1.00 87.19 223 VAL A C 1
ATOM 1801 O O . VAL A 1 223 ? -8.067 7.098 12.328 1.00 87.19 223 VAL A O 1
ATOM 1804 N N . GLN A 1 224 ? -10.061 7.826 11.517 1.00 78.31 224 GLN A N 1
ATOM 1805 C CA . GLN A 1 224 ? -10.956 7.076 12.392 1.00 78.31 224 GLN A CA 1
ATOM 1806 C C . GLN A 1 224 ? -11.430 5.789 11.714 1.00 78.31 224 GLN A C 1
ATOM 1808 O O . GLN A 1 224 ? -11.602 5.824 10.471 1.00 78.31 224 GLN A O 1
#